Protein AF-A0A0N7J104-F1 (afdb_monomer)

Nearest PDB structures (foldseek):
  7zbn-assembly1_B  TM=9.802E-01  e=2.230E-34  Homo sapiens
  7q0s-assembly1_B  TM=9.876E-01  e=2.920E-33  Homo sapiens
  8cvz-assembly1_B  TM=9.890E-01  e=2.515E-32  Homo sapi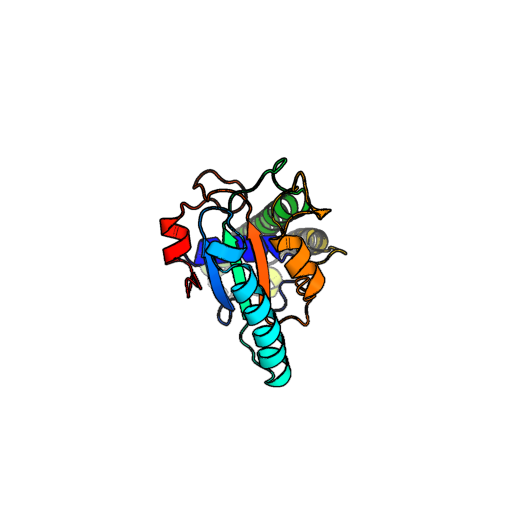ens
  8cvz-assembly1_A  TM=9.882E-01  e=3.822E-32  Homo sapiens
  8cvy-assembly1_B  TM=9.861E-01  e=5.810E-32  Homo sapiens

Foldseek 3Di:
DQVLVVLLVQLLCQLQPLADSVLEAEEEEADEPDCPVQCVLVVLVVLLVVQVVCLVVVPSHAYEYEYHYAAAFDFFDPSSLLSSVLSVLLVVLVVVLVVQLVVQCVVCVVVVHDDDPVVSGDPVSVVSNVVSSVSSDDDAARQLEGTHHPPQVPRPNNVSCVVSVQGNDSSGSYHHYYYNHAADLPDSSRNDHPVVVVVNGDYYDGPD

Secondary structure (DSSP, 8-state):
-HHHHHHHHHHHTTT---S-GGGEEEEEEESSS-TTTTTHHHHHHHHHHHHHHHHHTT---EEEEEEE----EEEE-HHHHHHHHHHHHHHHHHHHHHHHHHHHHHHHHHTTPPP-HHHHS-HHHHHHHHHHHHTT--SSPPPSBSEEETTTTT-HHHHHHHHHT----TT-SEEEEEE-S--BTT-SSSB--HHHHHHH-SEE----

Sequence (208 aa):
SKARIQEFVRGHFYGHLDFNLDKTLFLFIAGRYEFSNKGADIFLEALARLNYLLRVNHSEVTIIAFFIMPARTNNFNVETLKGQAVRKQLWDTAHTVKEHFGKKLYESLLVGQLPDVSKMLDKEDFTMMKRAIFATQRQCLPPICSHNMLEDSSDPILNCIRRIGLFNSAQDRVKVIFHPEFLSSTSPLLPMDYEEFVRGCHLGVFPS

Mean predicted aligned error: 3.55 Å

pLDDT: mean 95.95, std 3.0, range [84.81, 98.88]

Radius of gyration: 20.27 Å; Cα contacts (8 Å, |Δi|>4): 312; chains: 1; bounding box: 46×32×60 Å

Structure (mmCIF, N/CA/C/O backbone):
data_AF-A0A0N7J104-F1
#
_entry.id   AF-A0A0N7J104-F1
#
loop_
_atom_site.group_PDB
_atom_site.id
_atom_site.type_symbol
_atom_site.label_atom_id
_atom_site.label_alt_id
_atom_site.label_comp_id
_atom_site.label_asym_id
_atom_site.label_entity_id
_atom_site.label_seq_id
_atom_site.pdbx_PDB_ins_code
_atom_site.Cartn_x
_atom_site.Cartn_y
_atom_site.Cartn_z
_atom_site.occupancy
_atom_site.B_iso_or_equiv
_atom_site.auth_seq_id
_atom_site.auth_comp_id
_atom_site.auth_asym_id
_atom_site.auth_atom_id
_atom_site.pdbx_PDB_model_num
ATOM 1 N N . SER A 1 1 ? 7.589 -8.719 11.121 1.00 88.25 1 SER A N 1
ATOM 2 C CA . SER A 1 1 ? 7.805 -8.093 9.800 1.00 88.25 1 SER A CA 1
ATOM 3 C C . SER A 1 1 ? 6.536 -7.875 8.978 1.00 88.25 1 SER A C 1
ATOM 5 O O . SER A 1 1 ? 6.166 -6.721 8.806 1.00 88.25 1 SER A O 1
ATOM 7 N N . LYS A 1 2 ? 5.818 -8.919 8.521 1.00 95.69 2 LYS A N 1
ATOM 8 C CA . LYS A 1 2 ? 4.626 -8.783 7.642 1.00 95.69 2 LYS A CA 1
ATOM 9 C C . LYS A 1 2 ? 3.536 -7.839 8.179 1.00 95.69 2 LYS A C 1
ATOM 11 O O . LYS A 1 2 ? 3.024 -7.016 7.428 1.00 95.69 2 LYS A O 1
ATOM 16 N N . ALA A 1 3 ? 3.235 -7.897 9.479 1.00 96.44 3 ALA A N 1
ATOM 17 C CA . ALA A 1 3 ? 2.236 -7.023 10.106 1.00 96.44 3 ALA A CA 1
ATOM 18 C C . ALA A 1 3 ? 2.564 -5.522 9.967 1.00 96.44 3 ALA A C 1
ATOM 20 O O . ALA A 1 3 ? 1.664 -4.719 9.757 1.00 96.44 3 ALA A O 1
ATOM 21 N N . ARG A 1 4 ? 3.850 -5.137 10.008 1.00 95.94 4 ARG A N 1
ATOM 22 C CA . ARG A 1 4 ? 4.275 -3.734 9.838 1.00 95.94 4 ARG A CA 1
ATOM 23 C C . ARG A 1 4 ? 4.011 -3.236 8.415 1.00 95.94 4 ARG A C 1
ATOM 25 O O . ARG A 1 4 ? 3.525 -2.126 8.239 1.00 95.94 4 ARG A O 1
ATOM 32 N N . ILE A 1 5 ? 4.264 -4.085 7.414 1.00 98.00 5 ILE A N 1
ATOM 33 C CA . ILE A 1 5 ? 3.929 -3.799 6.010 1.00 98.00 5 ILE A CA 1
ATOM 34 C C . ILE A 1 5 ? 2.410 -3.679 5.852 1.00 98.00 5 ILE A C 1
ATOM 36 O O . ILE A 1 5 ? 1.934 -2.752 5.206 1.00 98.00 5 ILE A O 1
ATOM 40 N N . GLN A 1 6 ? 1.636 -4.570 6.481 1.00 97.69 6 GLN A N 1
ATOM 41 C CA . GLN A 1 6 ? 0.174 -4.488 6.461 1.00 97.69 6 GLN A CA 1
ATOM 42 C C . GLN A 1 6 ? -0.344 -3.183 7.084 1.00 97.69 6 GLN A C 1
ATOM 44 O O . GLN A 1 6 ? -1.253 -2.582 6.520 1.00 97.69 6 GLN A O 1
ATOM 49 N N . GLU A 1 7 ? 0.242 -2.700 8.184 1.00 96.38 7 GLU A N 1
ATOM 50 C CA . GLU A 1 7 ? -0.116 -1.394 8.759 1.00 96.38 7 GLU A CA 1
ATOM 51 C C . GLU A 1 7 ? 0.176 -0.235 7.806 1.00 96.38 7 GLU A C 1
ATOM 53 O O . GLU A 1 7 ? -0.688 0.622 7.603 1.00 96.38 7 GLU A O 1
ATOM 58 N N . PHE A 1 8 ? 1.344 -0.242 7.159 1.00 97.50 8 PHE A N 1
ATOM 59 C CA . PHE A 1 8 ? 1.653 0.738 6.121 1.00 97.50 8 PHE A CA 1
ATOM 60 C C . PHE A 1 8 ? 0.622 0.691 4.987 1.00 97.50 8 PHE A C 1
ATOM 62 O O . PHE A 1 8 ? 0.090 1.733 4.612 1.00 97.50 8 PHE A O 1
ATOM 69 N N . VAL A 1 9 ? 0.280 -0.502 4.488 1.00 98.19 9 VAL A N 1
ATOM 70 C CA . VAL A 1 9 ? -0.715 -0.694 3.420 1.00 98.19 9 VAL A CA 1
ATOM 71 C C . VAL A 1 9 ? -2.095 -0.187 3.842 1.00 98.19 9 VAL A C 1
ATOM 73 O O . VAL A 1 9 ? -2.739 0.501 3.054 1.00 98.19 9 VAL A O 1
ATOM 76 N N . ARG A 1 10 ? -2.541 -0.444 5.080 1.00 97.25 10 ARG A N 1
ATOM 77 C CA . ARG A 1 10 ? -3.806 0.105 5.608 1.00 97.25 10 ARG A CA 1
ATOM 78 C C . ARG A 1 10 ? -3.825 1.632 5.545 1.00 97.25 10 ARG A C 1
ATOM 80 O O . ARG A 1 10 ? -4.830 2.207 5.140 1.00 97.25 10 ARG A O 1
ATOM 87 N N . GLY A 1 11 ? -2.718 2.279 5.914 1.00 96.62 11 GLY A N 1
ATOM 88 C CA . GLY A 1 11 ? -2.578 3.731 5.810 1.00 96.62 11 GLY A CA 1
ATOM 89 C C . GLY A 1 11 ? -2.470 4.230 4.371 1.00 96.62 11 GLY A C 1
ATOM 90 O O . GLY A 1 11 ? -3.085 5.231 4.035 1.00 96.62 11 GLY A O 1
ATOM 91 N N . HIS A 1 12 ? -1.753 3.529 3.492 1.00 97.62 12 HIS A N 1
ATOM 92 C CA . HIS A 1 12 ? -1.559 3.929 2.091 1.00 97.62 12 HIS A CA 1
ATOM 93 C C . HIS A 1 12 ? -2.852 3.833 1.268 1.00 97.62 12 HIS A C 1
ATOM 95 O O . HIS A 1 12 ? -3.153 4.706 0.451 1.00 97.62 12 HIS A O 1
ATOM 101 N N . PHE A 1 13 ? -3.649 2.795 1.535 1.00 97.19 13 PHE A N 1
ATOM 102 C CA . PHE A 1 13 ? -4.935 2.512 0.892 1.00 97.19 13 PHE A CA 1
ATOM 103 C C . PHE A 1 13 ? -6.134 2.944 1.748 1.00 97.19 13 PHE A C 1
ATOM 105 O O . PHE A 1 13 ? -7.233 2.423 1.564 1.00 97.19 13 PHE A O 1
ATOM 112 N N . TYR A 1 14 ? -5.967 3.892 2.679 1.00 94.81 14 TYR A N 1
ATOM 113 C CA . TYR A 1 14 ? -7.096 4.431 3.447 1.00 94.81 14 TYR A CA 1
ATOM 114 C C . TYR A 1 14 ? -8.220 4.884 2.498 1.00 94.81 14 TYR A C 1
ATOM 116 O O . TYR A 1 14 ? -7.938 5.447 1.443 1.00 94.81 14 TYR A O 1
ATOM 124 N N . GLY A 1 15 ? -9.479 4.576 2.818 1.00 93.62 15 GLY A N 1
ATOM 125 C CA . GLY A 1 15 ? -10.629 4.850 1.941 1.00 93.62 15 GLY A CA 1
ATOM 126 C C . GLY A 1 15 ? -10.761 3.947 0.698 1.00 93.62 15 GLY A C 1
ATOM 127 O O . GLY A 1 15 ? -11.812 3.955 0.068 1.00 93.62 15 GLY A O 1
ATOM 128 N N . HIS A 1 16 ? -9.748 3.135 0.371 1.00 95.25 16 HIS A N 1
ATOM 129 C CA . HIS A 1 16 ? -9.720 2.201 -0.769 1.00 95.25 16 HIS A CA 1
ATOM 130 C C . HIS A 1 16 ? -9.239 0.793 -0.377 1.00 95.25 16 HIS A C 1
ATOM 132 O O . HIS A 1 16 ? -8.733 0.050 -1.216 1.00 95.25 16 HIS A O 1
ATOM 138 N N . LEU A 1 17 ? -9.348 0.416 0.899 1.00 92.75 17 LEU A N 1
ATOM 139 C CA . LEU A 1 17 ? -8.983 -0.922 1.364 1.00 92.75 17 LEU A CA 1
ATOM 140 C C . LEU A 1 17 ? -10.135 -1.902 1.085 1.00 92.75 17 LEU A C 1
ATOM 142 O O . LEU A 1 17 ? -10.795 -2.387 1.999 1.00 92.75 17 LEU A O 1
ATOM 146 N N . ASP A 1 18 ? -10.390 -2.154 -0.197 1.00 93.19 18 ASP A N 1
ATOM 147 C CA . ASP A 1 18 ? -11.460 -3.010 -0.725 1.00 93.19 18 ASP A CA 1
ATOM 148 C C . ASP A 1 18 ? -11.014 -4.464 -0.974 1.00 93.19 18 ASP A C 1
ATOM 150 O O . ASP A 1 18 ? -11.685 -5.238 -1.657 1.00 93.19 18 ASP A O 1
ATOM 154 N N . PHE A 1 19 ? -9.878 -4.860 -0.394 1.00 96.62 19 PHE A N 1
ATOM 155 C CA . PHE A 1 19 ? -9.287 -6.187 -0.535 1.00 96.62 19 PHE A CA 1
ATOM 156 C C . PHE A 1 19 ? -8.853 -6.784 0.807 1.00 96.62 19 PHE A C 1
ATOM 158 O O . PHE A 1 19 ? -8.535 -6.081 1.765 1.00 96.62 19 PHE A O 1
ATOM 165 N N . ASN A 1 20 ? -8.802 -8.118 0.863 1.00 96.56 20 ASN A N 1
ATOM 166 C CA . ASN A 1 20 ? -8.406 -8.853 2.060 1.00 96.56 20 ASN A CA 1
ATOM 167 C C . ASN A 1 20 ? -6.872 -8.977 2.163 1.00 96.56 20 ASN A C 1
ATOM 169 O O . ASN A 1 20 ? -6.229 -9.600 1.314 1.00 96.56 20 ASN A O 1
ATOM 173 N N . LEU A 1 21 ? -6.290 -8.441 3.242 1.00 97.12 21 LEU A N 1
ATOM 174 C CA . LEU A 1 21 ? -4.849 -8.495 3.517 1.00 97.12 21 LEU A CA 1
ATOM 175 C C . LEU A 1 21 ? -4.310 -9.905 3.807 1.00 97.12 21 LEU A C 1
ATOM 177 O O . LEU A 1 21 ? -3.108 -10.127 3.647 1.00 97.12 21 LEU A O 1
ATOM 181 N N . ASP A 1 22 ? -5.166 -10.859 4.175 1.00 96.88 22 ASP A N 1
ATOM 182 C CA . ASP A 1 22 ? -4.786 -12.269 4.342 1.00 96.88 22 ASP A CA 1
ATOM 183 C C . ASP A 1 22 ? -4.616 -12.971 2.991 1.00 96.88 22 ASP A C 1
ATOM 185 O O . ASP A 1 22 ? -3.764 -13.845 2.845 1.00 96.88 22 ASP A O 1
ATOM 189 N N . LYS A 1 23 ? -5.368 -12.526 1.975 1.00 97.69 23 LYS A N 1
ATOM 190 C CA . LYS A 1 23 ? -5.248 -12.959 0.571 1.00 97.69 23 LYS A CA 1
ATOM 191 C C . LYS A 1 23 ? -4.366 -12.017 -0.255 1.00 97.69 23 LYS A C 1
ATOM 193 O O . LYS A 1 23 ? -4.429 -12.019 -1.483 1.00 97.69 23 LYS A O 1
ATOM 198 N N . THR A 1 24 ? -3.558 -11.191 0.411 1.00 98.62 24 THR A N 1
ATOM 199 C CA . THR A 1 24 ? -2.653 -10.250 -0.250 1.00 98.62 24 THR A CA 1
ATOM 200 C C . THR A 1 24 ? -1.215 -10.750 -0.209 1.00 98.62 24 THR A C 1
ATOM 202 O O . THR A 1 24 ? -0.675 -11.055 0.857 1.00 98.62 24 THR A O 1
ATOM 205 N N . LEU A 1 25 ? -0.580 -10.786 -1.379 1.00 98.75 25 LEU A N 1
ATOM 206 C CA . LEU A 1 25 ? 0.834 -11.095 -1.544 1.00 98.75 25 LEU A CA 1
ATOM 207 C C . LEU A 1 25 ? 1.638 -9.811 -1.747 1.00 98.75 25 LEU A C 1
ATOM 209 O O . LEU A 1 25 ? 1.237 -8.900 -2.467 1.00 98.75 25 LEU A O 1
ATOM 213 N N . PHE A 1 26 ? 2.802 -9.771 -1.112 1.00 98.81 26 PHE A N 1
ATOM 214 C CA . PHE A 1 26 ? 3.748 -8.661 -1.173 1.00 98.81 26 PHE A CA 1
ATOM 215 C C . PHE A 1 26 ? 4.927 -9.090 -2.025 1.00 98.81 26 PHE A C 1
ATOM 217 O O . PHE A 1 26 ? 5.696 -9.968 -1.620 1.00 98.81 26 PHE A O 1
ATOM 224 N N . LEU A 1 27 ? 5.026 -8.490 -3.203 1.00 98.81 27 LEU A N 1
ATOM 225 C CA . LEU A 1 27 ? 6.164 -8.638 -4.091 1.00 98.81 27 LEU A CA 1
ATOM 226 C C . LEU A 1 27 ? 7.043 -7.403 -3.958 1.00 98.81 27 LEU A C 1
ATOM 228 O O . LEU A 1 27 ? 6.539 -6.309 -3.706 1.00 98.81 27 LEU A O 1
ATOM 232 N N . PHE A 1 28 ? 8.343 -7.554 -4.161 1.00 98.81 28 PHE A N 1
ATOM 233 C CA . PHE A 1 28 ? 9.222 -6.397 -4.203 1.00 98.81 28 PHE A CA 1
ATOM 234 C C . PHE A 1 28 ? 10.368 -6.571 -5.189 1.00 98.81 28 PHE A C 1
ATOM 236 O O . PHE A 1 28 ? 10.855 -7.678 -5.414 1.00 98.81 28 PHE A O 1
ATOM 243 N N . ILE A 1 29 ? 10.818 -5.441 -5.718 1.00 98.69 29 ILE A N 1
ATOM 244 C CA . ILE A 1 29 ? 12.114 -5.274 -6.360 1.00 98.69 29 ILE A CA 1
ATOM 245 C C . ILE A 1 29 ? 12.860 -4.171 -5.612 1.00 98.69 29 ILE A C 1
ATOM 247 O O . ILE A 1 29 ? 12.266 -3.170 -5.202 1.00 98.69 29 ILE A O 1
ATOM 251 N N . ALA A 1 30 ? 14.158 -4.357 -5.402 1.00 98.19 30 ALA A N 1
ATOM 252 C CA . ALA A 1 30 ? 14.983 -3.400 -4.680 1.00 98.19 30 ALA A CA 1
ATOM 253 C C . ALA A 1 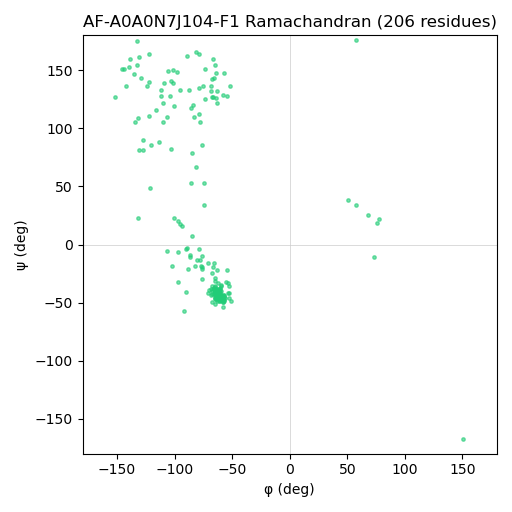30 ? 16.391 -3.302 -5.268 1.00 98.19 30 ALA A C 1
ATOM 255 O O . ALA A 1 30 ? 16.923 -4.273 -5.807 1.00 98.19 30 ALA A O 1
ATOM 256 N N . GLY A 1 31 ? 17.021 -2.138 -5.137 1.00 96.44 31 GLY A N 1
ATOM 257 C CA . GLY A 1 31 ? 18.415 -1.946 -5.527 1.00 96.44 31 GLY A CA 1
ATOM 258 C C . GLY A 1 31 ? 18.717 -0.523 -5.974 1.00 96.44 31 GLY A C 1
ATOM 259 O O . GLY A 1 31 ? 17.916 0.388 -5.782 1.00 96.44 31 GLY A O 1
ATOM 260 N N . ARG A 1 32 ? 19.892 -0.338 -6.589 1.00 97.25 32 ARG A N 1
ATOM 261 C CA . ARG A 1 32 ? 20.221 0.918 -7.278 1.00 97.25 32 ARG A CA 1
ATOM 262 C C . ARG A 1 32 ? 19.177 1.208 -8.350 1.00 97.25 32 ARG A C 1
ATOM 264 O O . ARG A 1 32 ? 18.657 0.280 -8.972 1.00 97.25 32 ARG A O 1
ATOM 271 N N . TYR A 1 33 ? 18.918 2.489 -8.585 1.00 97.81 33 TYR A N 1
ATOM 272 C CA . TYR A 1 33 ? 17.973 2.899 -9.609 1.00 97.81 33 TYR A CA 1
ATOM 273 C C . TYR A 1 33 ? 18.597 2.763 -11.005 1.00 97.81 33 TYR A C 1
ATOM 275 O O . TYR A 1 33 ? 19.137 3.705 -11.574 1.00 97.81 33 TYR A O 1
ATOM 283 N N . GLU A 1 34 ? 18.491 1.558 -11.560 1.00 97.00 34 GLU A N 1
ATOM 284 C CA . GLU A 1 34 ? 18.880 1.225 -12.928 1.00 97.00 34 GLU A CA 1
ATOM 285 C C . GLU A 1 34 ? 17.697 0.535 -13.622 1.00 97.00 34 GLU A C 1
ATOM 287 O O . GLU A 1 34 ? 17.550 -0.682 -13.545 1.00 97.00 34 GLU A O 1
ATOM 292 N N . PHE A 1 35 ? 16.826 1.319 -14.266 1.00 97.12 35 PHE A N 1
ATOM 293 C CA . PHE A 1 35 ? 15.515 0.865 -14.754 1.00 97.12 35 PHE A CA 1
ATOM 294 C C . PHE A 1 35 ? 15.569 -0.425 -15.593 1.00 97.12 35 PHE A C 1
ATOM 296 O O . PHE A 1 35 ? 14.842 -1.368 -15.289 1.00 97.12 35 PHE A O 1
ATOM 303 N N . SER A 1 36 ? 16.471 -0.499 -16.577 1.00 96.94 36 SER A N 1
ATOM 304 C CA . SER A 1 36 ? 16.612 -1.685 -17.436 1.00 96.94 36 SER A CA 1
ATOM 305 C C . SER A 1 36 ? 17.602 -2.719 -16.901 1.00 96.94 36 SER A C 1
ATOM 307 O O . SER A 1 36 ? 17.298 -3.904 -16.917 1.00 96.94 36 SER A O 1
ATOM 309 N N . ASN A 1 37 ? 18.752 -2.317 -16.345 1.00 97.19 37 ASN A N 1
ATOM 310 C CA . ASN A 1 37 ? 19.731 -3.293 -15.833 1.00 97.19 37 ASN A CA 1
ATOM 311 C C . ASN A 1 37 ? 19.202 -4.094 -14.637 1.00 97.19 37 ASN A C 1
ATOM 313 O O . ASN A 1 37 ? 19.643 -5.214 -14.401 1.00 97.19 37 ASN A O 1
ATOM 317 N N . LYS A 1 38 ? 18.295 -3.513 -13.842 1.00 97.06 38 LYS A N 1
ATOM 318 C CA . LYS A 1 38 ? 17.611 -4.228 -12.757 1.00 97.06 38 LYS A CA 1
ATOM 319 C C . LYS A 1 38 ? 16.317 -4.904 -13.208 1.00 97.06 38 LYS A C 1
ATOM 321 O O . LYS A 1 38 ? 15.692 -5.572 -12.392 1.00 97.06 38 LYS A O 1
ATOM 326 N N . GLY A 1 39 ? 15.918 -4.736 -14.469 1.00 97.81 39 GLY A N 1
ATOM 327 C CA . GLY A 1 39 ? 14.712 -5.330 -15.038 1.00 97.81 39 GLY A CA 1
ATOM 328 C C . GLY A 1 39 ? 13.404 -4.760 -14.472 1.00 97.81 39 GLY A C 1
ATOM 329 O O . GLY A 1 39 ? 12.380 -5.446 -14.445 1.00 97.81 39 GLY A O 1
ATOM 330 N N . ALA A 1 40 ? 13.406 -3.518 -13.973 1.00 98.25 40 ALA A N 1
ATOM 331 C CA . ALA A 1 40 ? 12.187 -2.880 -13.470 1.00 98.25 40 ALA A CA 1
ATOM 332 C C . ALA A 1 40 ? 11.153 -2.664 -14.591 1.00 98.25 40 ALA A C 1
ATOM 334 O O . ALA A 1 40 ? 9.949 -2.744 -14.344 1.00 98.25 40 ALA A O 1
ATOM 335 N N . ASP A 1 41 ? 11.621 -2.447 -15.821 1.00 98.00 41 ASP A N 1
ATOM 336 C CA . ASP A 1 41 ? 10.820 -2.433 -17.046 1.00 98.00 41 ASP A CA 1
ATOM 337 C C . ASP A 1 41 ? 10.076 -3.757 -17.275 1.00 98.00 41 ASP A C 1
ATOM 339 O O . ASP A 1 41 ? 8.847 -3.762 -17.404 1.00 98.00 41 ASP A O 1
ATOM 343 N N . ILE A 1 42 ? 10.800 -4.878 -17.263 1.00 98.25 42 ILE A N 1
ATOM 344 C CA . ILE A 1 42 ? 10.245 -6.228 -17.429 1.00 98.25 42 ILE A CA 1
ATOM 345 C C . ILE A 1 42 ? 9.261 -6.534 -16.303 1.00 98.25 42 ILE A C 1
ATOM 347 O O . ILE A 1 42 ? 8.169 -7.051 -16.553 1.00 98.25 42 ILE A O 1
ATOM 351 N N . PHE A 1 43 ? 9.624 -6.201 -15.063 1.00 98.69 43 PHE A N 1
ATOM 352 C CA . PHE A 1 43 ? 8.780 -6.484 -13.912 1.00 98.69 43 PHE A CA 1
ATOM 353 C C . PHE A 1 43 ? 7.449 -5.725 -13.977 1.00 98.69 43 PHE A C 1
ATOM 355 O O . PHE A 1 43 ? 6.397 -6.331 -13.779 1.00 98.69 43 PHE A O 1
ATOM 362 N N . LEU A 1 44 ? 7.460 -4.432 -14.321 1.00 98.62 44 LEU A N 1
ATOM 363 C CA . LEU A 1 44 ? 6.234 -3.640 -14.484 1.00 98.62 44 LEU A CA 1
ATOM 364 C C . LEU A 1 44 ? 5.324 -4.189 -15.588 1.00 98.62 44 LEU A C 1
ATOM 366 O O . LEU A 1 44 ? 4.117 -4.329 -15.382 1.00 98.62 44 LEU A O 1
ATOM 370 N N . GLU A 1 45 ? 5.886 -4.545 -16.741 1.00 98.38 45 GLU A N 1
ATOM 371 C CA . GLU A 1 45 ? 5.117 -5.121 -17.847 1.00 98.38 45 GLU A CA 1
ATOM 372 C C . GLU A 1 45 ? 4.511 -6.486 -17.463 1.00 98.38 45 GLU A C 1
ATOM 374 O O . GLU A 1 45 ? 3.342 -6.765 -17.750 1.00 98.38 45 GLU A O 1
ATOM 379 N N . ALA A 1 46 ? 5.264 -7.322 -16.741 1.00 98.62 46 ALA A N 1
ATOM 380 C CA . ALA A 1 46 ? 4.765 -8.588 -16.211 1.00 98.62 46 ALA A CA 1
ATOM 381 C C . ALA A 1 46 ? 3.627 -8.381 -15.196 1.00 98.62 46 ALA A C 1
ATOM 383 O O . ALA A 1 46 ? 2.626 -9.098 -15.247 1.00 98.62 46 ALA A O 1
ATOM 384 N N . LEU A 1 47 ? 3.734 -7.377 -14.318 1.00 98.75 47 LEU A N 1
ATOM 385 C CA . LEU A 1 47 ? 2.687 -7.013 -13.358 1.00 98.75 47 LEU A CA 1
ATOM 386 C C . LEU A 1 47 ? 1.398 -6.554 -14.052 1.00 98.75 47 LEU A C 1
ATOM 388 O O . LEU A 1 47 ? 0.312 -6.931 -13.612 1.00 98.75 47 LEU A O 1
ATOM 392 N N . ALA A 1 48 ? 1.486 -5.802 -15.153 1.00 98.56 48 ALA A N 1
ATOM 393 C CA . ALA A 1 48 ? 0.311 -5.400 -15.930 1.00 98.56 48 ALA A CA 1
ATOM 394 C C . ALA A 1 48 ? -0.415 -6.608 -16.544 1.00 98.56 48 ALA A C 1
ATOM 396 O O . ALA A 1 48 ? -1.639 -6.730 -16.438 1.00 98.56 48 ALA A O 1
ATOM 397 N N . ARG A 1 49 ? 0.334 -7.554 -17.122 1.00 98.62 49 ARG A N 1
ATOM 398 C CA . ARG A 1 49 ? -0.233 -8.806 -17.656 1.00 98.62 49 ARG A CA 1
ATOM 399 C C . ARG A 1 49 ? -0.825 -9.673 -16.551 1.00 98.62 49 ARG A C 1
ATOM 401 O O . ARG A 1 49 ? -1.910 -10.224 -16.715 1.00 98.62 49 ARG A O 1
ATOM 408 N N . LEU A 1 50 ? -0.155 -9.748 -15.404 1.00 98.69 50 LEU A N 1
ATOM 409 C CA . LEU A 1 50 ? -0.658 -10.454 -14.231 1.00 98.69 50 LEU A CA 1
ATOM 410 C C . LEU A 1 50 ? -1.957 -9.829 -13.710 1.00 98.69 50 LEU A C 1
ATOM 412 O O . LEU A 1 50 ? -2.885 -10.562 -13.381 1.00 98.69 50 LEU A O 1
ATOM 416 N N . ASN A 1 51 ? -2.068 -8.498 -13.704 1.00 98.62 51 ASN A N 1
ATOM 417 C CA . ASN A 1 51 ? -3.305 -7.799 -13.356 1.00 98.62 51 ASN A CA 1
ATOM 418 C C . ASN A 1 51 ? -4.463 -8.237 -14.257 1.00 98.62 51 ASN A C 1
ATOM 420 O O . ASN A 1 51 ? -5.525 -8.605 -13.757 1.00 98.62 51 ASN A O 1
ATOM 424 N N . TYR A 1 52 ? -4.244 -8.262 -15.575 1.00 98.44 52 TYR A N 1
ATOM 425 C CA . TYR A 1 52 ? -5.236 -8.745 -16.535 1.00 98.44 52 TYR A CA 1
ATOM 426 C C . TYR A 1 52 ? -5.645 -10.198 -16.252 1.00 98.44 52 TYR A C 1
ATOM 428 O O . TYR A 1 52 ? -6.834 -10.488 -16.120 1.00 98.44 52 TYR A O 1
ATOM 436 N N . LEU A 1 53 ? -4.674 -11.100 -16.081 1.00 98.56 53 LEU A N 1
ATOM 437 C CA . LEU A 1 53 ? -4.938 -12.515 -15.811 1.00 98.56 53 LEU A CA 1
ATOM 438 C C . LEU A 1 53 ? -5.718 -12.721 -14.508 1.00 98.56 53 LEU A C 1
ATOM 440 O O . LEU A 1 53 ? -6.666 -13.503 -14.484 1.00 98.56 53 LEU A O 1
ATOM 444 N N . LEU A 1 54 ? -5.366 -12.017 -13.431 1.00 98.31 54 LEU A N 1
ATOM 445 C CA . LEU A 1 54 ? -6.079 -12.121 -12.155 1.00 98.31 54 LEU A CA 1
ATOM 446 C C . LEU A 1 54 ? -7.518 -11.608 -12.261 1.00 98.31 54 LEU A C 1
ATOM 448 O O . LEU A 1 54 ? -8.412 -12.197 -11.657 1.00 98.31 54 LEU A O 1
ATOM 452 N N . ARG A 1 55 ? -7.754 -10.546 -13.041 1.00 97.50 55 ARG A N 1
ATOM 453 C CA . ARG A 1 55 ? -9.098 -10.003 -13.278 1.00 97.50 55 ARG A CA 1
ATOM 454 C C . ARG A 1 55 ? -9.970 -10.964 -14.082 1.00 97.50 55 ARG A C 1
ATOM 456 O O . ARG A 1 55 ? -11.090 -11.236 -13.664 1.00 97.50 55 ARG A O 1
ATOM 463 N N . VAL A 1 56 ? -9.460 -11.487 -15.199 1.00 97.88 56 VAL A N 1
ATOM 464 C CA . VAL A 1 56 ? -10.206 -12.406 -16.081 1.00 97.88 56 VAL A CA 1
ATOM 465 C C . VAL A 1 56 ? -10.519 -13.727 -15.382 1.00 97.88 56 VAL A C 1
ATOM 467 O O . VAL A 1 56 ? -11.598 -14.275 -15.565 1.00 97.88 56 VAL A O 1
ATOM 470 N N . ASN A 1 57 ? -9.611 -14.213 -14.536 1.00 98.00 57 ASN A N 1
ATOM 471 C CA . ASN A 1 57 ? -9.830 -15.434 -13.759 1.00 98.00 57 ASN A CA 1
ATOM 472 C C . ASN A 1 57 ? -10.591 -15.198 -12.442 1.00 98.00 57 ASN A C 1
ATOM 474 O O . ASN A 1 57 ? -10.670 -16.113 -11.628 1.00 98.00 57 ASN A O 1
ATOM 478 N N . HIS A 1 58 ? -11.110 -13.987 -12.198 1.00 96.31 58 HIS A N 1
ATOM 479 C CA . HIS A 1 58 ? -11.833 -13.627 -10.972 1.00 96.31 58 HIS A CA 1
ATOM 480 C C . HIS A 1 58 ? -11.088 -14.005 -9.680 1.00 96.31 58 HIS A C 1
ATOM 482 O O . HIS A 1 58 ? -11.684 -14.444 -8.698 1.00 96.31 58 HIS A O 1
ATOM 488 N N . SER A 1 59 ? -9.763 -13.842 -9.678 1.00 97.12 59 SER A N 1
ATOM 489 C CA . SER A 1 59 ? -8.936 -14.218 -8.537 1.00 97.12 59 SER A CA 1
ATOM 490 C C . SER A 1 59 ? -9.202 -13.314 -7.338 1.00 97.12 59 SER A C 1
ATOM 492 O O . SER A 1 59 ? -9.156 -12.086 -7.429 1.00 97.12 59 SER A O 1
ATOM 494 N N . GLU A 1 60 ? -9.395 -13.934 -6.178 1.00 96.12 60 GLU A N 1
ATOM 495 C CA . GLU A 1 60 ? -9.530 -13.241 -4.896 1.00 96.12 60 GLU A CA 1
ATOM 496 C C . GLU A 1 60 ? -8.183 -12.799 -4.305 1.00 96.12 60 GLU A C 1
ATOM 498 O O . GLU A 1 60 ? -8.155 -12.102 -3.286 1.00 96.12 60 GLU A O 1
ATOM 503 N N . VAL A 1 61 ? -7.064 -13.154 -4.947 1.00 98.12 61 VAL A N 1
ATOM 504 C CA . VAL A 1 61 ? -5.716 -12.744 -4.536 1.00 98.12 61 VAL A CA 1
ATOM 505 C C . VAL A 1 61 ? -5.446 -11.311 -4.977 1.00 98.12 61 VAL A C 1
ATOM 507 O O . VAL A 1 61 ? -5.755 -10.932 -6.111 1.00 98.12 61 VAL A O 1
ATOM 510 N N . THR A 1 62 ? 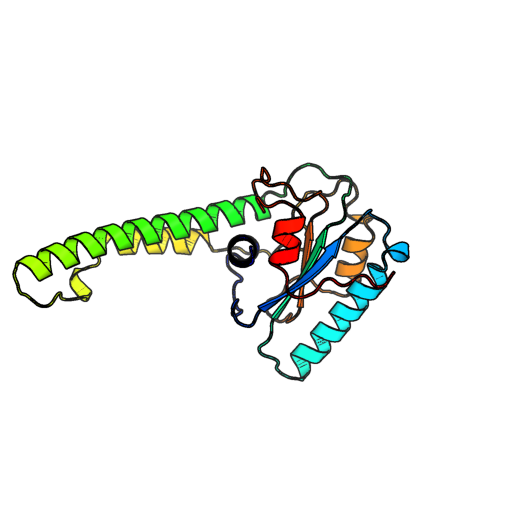-4.893 -10.505 -4.078 1.00 98.69 62 THR A N 1
ATOM 511 C CA . THR A 1 62 ? -4.380 -9.165 -4.392 1.00 98.69 62 THR A CA 1
ATOM 512 C C . THR A 1 62 ? -2.863 -9.198 -4.323 1.00 98.69 62 THR A C 1
ATOM 514 O O . THR A 1 62 ? -2.284 -9.810 -3.429 1.00 98.69 62 THR A O 1
ATOM 517 N N . ILE A 1 63 ? -2.195 -8.537 -5.254 1.00 98.75 63 ILE A N 1
ATOM 518 C CA . ILE A 1 63 ? -0.743 -8.382 -5.239 1.00 98.75 63 ILE A CA 1
ATOM 519 C C . ILE A 1 63 ? -0.435 -6.918 -4.984 1.00 98.75 63 ILE A C 1
ATOM 521 O O . ILE A 1 63 ? -1.006 -6.052 -5.635 1.00 98.75 63 ILE A O 1
ATOM 525 N N . ILE A 1 64 ? 0.478 -6.640 -4.062 1.00 98.88 64 ILE A N 1
ATOM 526 C CA . ILE A 1 64 ? 1.064 -5.312 -3.892 1.00 98.88 64 ILE A CA 1
ATOM 527 C C . ILE A 1 64 ? 2.552 -5.430 -4.195 1.00 98.88 64 ILE A C 1
ATOM 529 O O . ILE A 1 64 ? 3.277 -6.148 -3.504 1.00 98.88 64 ILE A O 1
ATOM 533 N N . ALA A 1 65 ? 2.981 -4.748 -5.252 1.00 98.88 65 ALA A N 1
ATOM 534 C CA . ALA A 1 65 ? 4.355 -4.727 -5.721 1.00 98.88 65 ALA A CA 1
ATOM 535 C C . ALA A 1 65 ? 5.060 -3.446 -5.262 1.00 98.88 65 ALA A C 1
ATOM 537 O O . ALA A 1 65 ? 4.659 -2.335 -5.618 1.00 98.88 65 ALA A O 1
ATOM 538 N N . PHE A 1 66 ? 6.122 -3.615 -4.484 1.00 98.81 66 PHE A N 1
ATOM 539 C CA . PHE A 1 66 ? 6.972 -2.534 -4.005 1.00 98.81 66 PHE A CA 1
ATOM 540 C C . PHE A 1 66 ? 8.187 -2.352 -4.915 1.00 98.81 66 PHE A C 1
ATOM 542 O O . PHE A 1 66 ? 8.887 -3.313 -5.229 1.00 98.81 66 PHE A O 1
ATOM 549 N N . PHE A 1 67 ? 8.472 -1.107 -5.278 1.00 98.75 67 PHE A N 1
ATOM 550 C CA . PHE A 1 67 ? 9.701 -0.714 -5.961 1.00 98.75 67 PHE A CA 1
ATOM 551 C C . PHE A 1 67 ? 10.538 0.108 -4.984 1.00 98.75 67 PHE A C 1
ATOM 553 O O . PHE A 1 67 ? 10.193 1.249 -4.693 1.00 98.75 67 PHE A O 1
ATOM 560 N N . ILE A 1 68 ? 11.610 -0.478 -4.448 1.00 98.50 68 ILE A N 1
ATOM 561 C CA . ILE A 1 68 ? 12.529 0.176 -3.507 1.00 98.50 68 ILE A CA 1
ATOM 562 C C . ILE A 1 68 ? 13.801 0.570 -4.270 1.00 98.50 68 ILE A C 1
ATOM 564 O O . ILE A 1 68 ? 14.788 -0.168 -4.292 1.00 98.50 68 ILE A O 1
ATOM 568 N N . MET A 1 69 ? 13.752 1.705 -4.968 1.00 98.19 69 MET A N 1
ATOM 569 C CA . MET A 1 69 ? 14.845 2.186 -5.823 1.00 98.19 69 MET A CA 1
ATOM 570 C C . MET A 1 69 ? 15.093 3.678 -5.574 1.00 98.19 69 MET A C 1
ATOM 572 O O . MET A 1 69 ? 14.283 4.490 -6.015 1.00 98.19 69 MET A O 1
ATOM 576 N N . PRO A 1 70 ? 16.178 4.055 -4.871 1.00 97.44 70 PRO A N 1
ATOM 577 C CA . PRO A 1 70 ? 16.427 5.438 -4.475 1.00 97.44 70 PRO A CA 1
ATOM 578 C C . PRO A 1 70 ? 16.489 6.399 -5.662 1.00 97.44 70 PRO A C 1
ATOM 580 O O . PRO A 1 70 ? 17.254 6.178 -6.602 1.00 97.44 70 PRO A O 1
ATOM 583 N N . ALA A 1 71 ? 15.726 7.487 -5.593 1.00 97.50 71 ALA A N 1
ATOM 584 C CA . ALA A 1 71 ? 15.658 8.516 -6.623 1.00 97.50 71 ALA A CA 1
ATOM 585 C C . ALA A 1 71 ? 15.770 9.921 -6.019 1.00 97.50 71 ALA A C 1
ATOM 587 O O . ALA A 1 71 ? 15.805 10.108 -4.806 1.00 97.50 71 ALA A O 1
ATOM 588 N N . ARG A 1 72 ? 15.813 10.940 -6.881 1.00 97.25 72 ARG A N 1
ATOM 589 C CA . ARG A 1 72 ? 15.822 12.342 -6.451 1.00 97.25 72 ARG A CA 1
ATOM 590 C C . ARG A 1 72 ? 14.410 12.794 -6.066 1.00 97.25 72 ARG A C 1
ATOM 592 O O . ARG A 1 72 ? 13.537 12.926 -6.925 1.00 97.25 72 ARG A O 1
ATOM 599 N N . THR A 1 73 ? 14.204 13.069 -4.782 1.00 96.69 73 THR A N 1
ATOM 600 C CA . THR A 1 73 ? 12.897 13.416 -4.201 1.00 96.69 73 THR A CA 1
ATOM 601 C C . THR A 1 73 ? 12.952 14.668 -3.332 1.00 96.69 73 THR A C 1
ATOM 603 O O . THR A 1 73 ? 14.010 15.047 -2.838 1.00 96.69 73 THR A O 1
ATOM 606 N N . ASN A 1 74 ? 11.789 15.266 -3.078 1.00 94.88 74 ASN A N 1
ATOM 607 C CA . ASN A 1 74 ? 11.577 16.321 -2.093 1.00 94.88 74 ASN A CA 1
ATOM 608 C C . ASN A 1 74 ? 10.540 15.875 -1.046 1.00 94.88 74 ASN A C 1
ATOM 610 O O . ASN A 1 74 ? 9.348 16.172 -1.169 1.00 94.88 74 ASN A O 1
ATOM 614 N N . ASN A 1 75 ? 11.009 15.165 -0.016 1.00 92.69 75 ASN A N 1
ATOM 615 C CA . ASN A 1 75 ? 10.204 14.617 1.082 1.00 92.69 75 ASN A CA 1
ATOM 616 C C . ASN A 1 75 ? 9.060 13.674 0.642 1.00 92.69 75 ASN A C 1
ATOM 618 O O . ASN A 1 75 ? 8.794 13.436 -0.542 1.00 92.69 75 ASN A O 1
ATOM 622 N N . PHE A 1 76 ? 8.370 13.111 1.634 1.00 96.12 76 PHE A N 1
ATOM 623 C CA . PHE A 1 76 ? 7.150 12.333 1.434 1.00 96.12 76 PHE A CA 1
ATOM 624 C C . PHE A 1 76 ? 6.027 13.206 0.870 1.00 96.12 76 PHE A C 1
ATOM 626 O O . PHE A 1 76 ? 5.915 14.392 1.196 1.00 96.12 76 PHE A O 1
ATOM 633 N N . ASN A 1 77 ? 5.151 12.618 0.056 1.00 94.31 77 ASN A N 1
ATOM 634 C CA . ASN A 1 77 ? 3.959 13.341 -0.365 1.00 94.31 77 ASN A CA 1
ATOM 635 C C . ASN A 1 77 ? 2.943 13.445 0.785 1.00 94.31 77 ASN A C 1
ATOM 637 O O . ASN A 1 77 ? 2.867 12.596 1.681 1.00 94.31 77 ASN A O 1
ATOM 641 N N . VAL A 1 78 ? 2.156 14.522 0.751 1.00 94.00 78 VAL A N 1
ATOM 642 C CA . VAL A 1 78 ? 1.191 14.847 1.811 1.00 94.00 78 VAL A CA 1
ATOM 643 C C . VAL A 1 78 ? 0.149 13.741 1.961 1.00 94.00 78 VAL A C 1
ATOM 645 O O . VAL A 1 78 ? -0.221 13.399 3.080 1.00 94.00 78 VAL A O 1
ATOM 648 N N . GLU A 1 79 ? -0.281 13.135 0.853 1.00 93.69 79 GLU A N 1
ATOM 649 C CA . GLU A 1 79 ? -1.298 12.081 0.865 1.00 93.69 79 GLU A CA 1
ATOM 650 C C . GLU A 1 79 ? -0.842 10.811 1.587 1.00 93.69 79 GLU A C 1
ATOM 652 O O . GLU A 1 79 ? -1.621 10.221 2.336 1.00 93.69 79 GLU A O 1
ATOM 657 N N . THR A 1 80 ? 0.420 10.408 1.432 1.00 94.50 80 THR A N 1
ATOM 658 C CA . THR A 1 80 ? 0.942 9.212 2.105 1.00 94.50 80 THR A CA 1
ATOM 659 C C . THR A 1 80 ? 1.100 9.461 3.606 1.00 94.50 80 THR A C 1
ATOM 661 O O . THR A 1 80 ? 0.696 8.619 4.409 1.00 94.50 80 THR A O 1
ATOM 664 N N . LEU A 1 81 ? 1.597 10.638 4.009 1.00 95.56 81 LEU A N 1
ATOM 665 C CA . LEU A 1 81 ? 1.684 11.027 5.426 1.00 95.56 81 LEU A CA 1
ATOM 666 C C . LEU A 1 81 ? 0.300 11.135 6.076 1.00 95.56 81 LEU A C 1
ATOM 668 O O . LEU A 1 81 ? 0.070 10.593 7.159 1.00 95.56 81 LEU A O 1
ATOM 672 N N . LYS A 1 82 ? -0.642 11.793 5.391 1.00 95.12 82 LYS A N 1
ATOM 673 C CA . LYS A 1 82 ? -2.035 11.915 5.826 1.00 95.12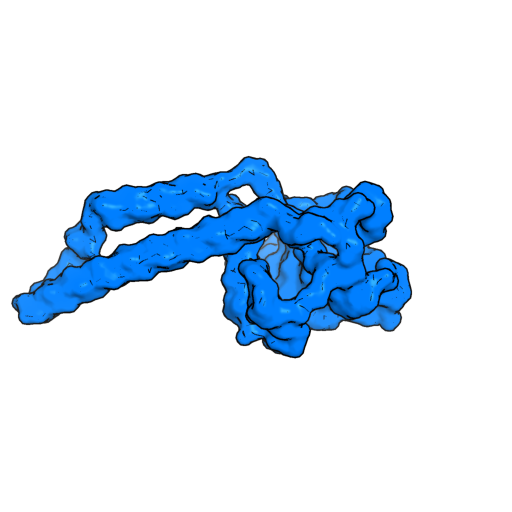 82 LYS A CA 1
ATOM 674 C C . LYS A 1 82 ? -2.672 10.541 6.014 1.00 95.12 82 LYS A C 1
ATOM 676 O O . LYS A 1 82 ? -3.311 10.317 7.038 1.00 95.12 82 LYS A O 1
ATOM 681 N N . GLY A 1 83 ? -2.454 9.609 5.086 1.00 95.38 83 GLY A N 1
ATOM 682 C CA . GLY A 1 83 ? -2.961 8.241 5.194 1.00 95.38 83 GLY A CA 1
ATOM 683 C C . GLY A 1 83 ? -2.482 7.517 6.456 1.00 95.38 83 GLY A C 1
ATOM 684 O O . GLY A 1 83 ? -3.287 6.913 7.169 1.00 95.38 83 GLY A O 1
ATOM 685 N N . GLN A 1 84 ? -1.196 7.645 6.805 1.00 96.25 84 GLN A N 1
ATOM 686 C CA . GLN A 1 84 ? -0.664 7.062 8.045 1.00 96.25 84 GLN A CA 1
ATOM 687 C C . GLN A 1 84 ? -1.239 7.722 9.306 1.00 96.25 84 GLN A C 1
ATOM 689 O O . GLN A 1 84 ? -1.538 7.026 10.282 1.00 96.25 84 GLN A O 1
ATOM 694 N N . ALA A 1 85 ? -1.445 9.043 9.283 1.00 95.56 85 ALA A N 1
ATOM 695 C CA . ALA A 1 85 ? -2.071 9.773 10.383 1.00 95.56 85 ALA A CA 1
ATOM 696 C C . ALA A 1 85 ? -3.536 9.351 10.590 1.00 95.56 85 ALA A C 1
ATOM 698 O O . ALA A 1 85 ? -3.928 9.044 11.715 1.00 95.56 85 ALA A O 1
ATOM 699 N N . VAL A 1 86 ? -4.320 9.246 9.511 1.00 95.50 86 VAL A N 1
ATOM 700 C CA . VAL A 1 86 ? -5.718 8.780 9.551 1.00 95.50 86 VAL A CA 1
ATOM 701 C C . VAL A 1 86 ? -5.799 7.347 10.074 1.00 95.50 86 VAL A C 1
ATOM 703 O O . VAL A 1 86 ? -6.596 7.066 10.968 1.00 95.50 86 VAL A O 1
ATOM 706 N N . ARG A 1 87 ? -4.934 6.443 9.593 1.00 95.19 87 ARG A N 1
ATOM 707 C CA . ARG A 1 87 ? -4.841 5.067 10.110 1.00 95.19 87 ARG A CA 1
ATOM 708 C C . ARG A 1 87 ? -4.566 5.049 11.613 1.00 95.19 87 ARG A C 1
ATOM 710 O O . ARG A 1 87 ? -5.228 4.316 12.343 1.00 95.19 87 ARG A O 1
ATOM 717 N N . LYS A 1 88 ? -3.613 5.861 12.083 1.00 95.38 88 LYS A N 1
ATOM 718 C CA . LYS A 1 88 ? -3.298 5.961 13.513 1.00 95.38 88 LYS A CA 1
ATOM 719 C C . LYS A 1 88 ? -4.499 6.465 14.315 1.00 95.38 88 LYS A C 1
ATOM 721 O O . LYS A 1 88 ? -4.853 5.849 15.308 1.00 95.38 88 LYS A O 1
ATOM 726 N N . GLN A 1 89 ? -5.170 7.512 13.845 1.00 95.56 89 GLN A N 1
ATOM 727 C CA . GLN A 1 89 ? -6.353 8.058 14.508 1.00 95.56 89 GLN A CA 1
ATOM 728 C C . GLN A 1 89 ? -7.497 7.036 14.609 1.00 95.56 89 GLN A C 1
ATOM 730 O O . GLN A 1 89 ? -8.143 6.946 15.654 1.00 95.56 89 GLN A O 1
ATOM 735 N N . LEU A 1 90 ? -7.750 6.257 13.550 1.00 95.62 90 LEU A N 1
ATOM 736 C CA . LEU A 1 90 ? -8.729 5.163 13.582 1.00 95.62 90 LEU A CA 1
ATOM 737 C C . LEU A 1 90 ? -8.371 4.125 14.648 1.00 95.62 90 LEU A C 1
ATOM 739 O O . LEU A 1 90 ? -9.235 3.716 15.421 1.00 95.62 90 LEU A O 1
ATOM 743 N N . TRP A 1 91 ? -7.101 3.716 14.687 1.00 95.56 91 TRP A N 1
ATOM 744 C CA . TRP A 1 91 ? -6.601 2.748 15.658 1.00 95.56 91 TRP A CA 1
ATOM 745 C C . TRP A 1 91 ? -6.756 3.251 17.094 1.00 95.56 91 TRP A C 1
ATOM 747 O O . TRP A 1 91 ? -7.310 2.545 17.933 1.00 95.56 91 TRP A O 1
ATOM 757 N N . ASP A 1 92 ? -6.335 4.488 17.357 1.00 96.75 92 ASP A N 1
ATOM 758 C CA . ASP A 1 92 ? -6.421 5.108 18.678 1.00 96.75 92 ASP A CA 1
ATOM 759 C C . ASP A 1 92 ? -7.890 5.229 19.124 1.00 96.75 92 ASP A C 1
ATOM 761 O O . ASP A 1 92 ? -8.226 4.867 20.250 1.00 96.75 92 ASP A O 1
ATOM 765 N N . THR A 1 93 ? -8.791 5.618 18.211 1.00 96.62 93 THR A N 1
ATOM 766 C CA . THR A 1 93 ? -10.242 5.670 18.472 1.00 96.62 93 THR A CA 1
ATOM 767 C C . THR A 1 93 ? -10.795 4.295 18.845 1.00 96.62 93 THR A C 1
ATOM 769 O O . THR A 1 93 ? -11.512 4.164 19.836 1.00 96.62 93 THR A O 1
ATOM 772 N N . ALA A 1 94 ? -10.453 3.256 18.077 1.00 96.12 94 ALA A N 1
ATOM 773 C CA . ALA A 1 94 ? -10.885 1.890 18.361 1.00 96.12 94 ALA A CA 1
ATOM 774 C C . ALA A 1 94 ? -10.357 1.402 19.718 1.00 96.12 94 ALA A C 1
ATOM 776 O O . ALA A 1 94 ? -11.082 0.739 20.459 1.00 96.12 94 ALA A O 1
ATOM 777 N N . HIS A 1 95 ? -9.123 1.767 20.072 1.00 96.94 95 HIS A N 1
ATOM 778 C CA . HIS A 1 95 ? -8.546 1.449 21.371 1.00 96.94 95 HIS A CA 1
ATOM 779 C C . HIS A 1 95 ? -9.304 2.119 22.515 1.00 96.94 95 HIS A C 1
ATOM 781 O O . HIS A 1 95 ? -9.652 1.432 23.468 1.00 96.94 95 HIS A O 1
ATOM 787 N N . THR A 1 96 ? -9.611 3.414 22.414 1.00 96.56 96 THR A N 1
ATOM 788 C CA . THR A 1 96 ? -10.392 4.127 23.436 1.00 96.56 96 THR A CA 1
ATOM 789 C C . THR A 1 96 ? -11.756 3.475 23.653 1.00 96.56 96 THR A C 1
ATOM 791 O O . THR A 1 96 ? -12.106 3.162 24.789 1.00 96.56 96 THR A O 1
ATOM 794 N N . VAL A 1 97 ? -12.486 3.179 22.571 1.00 95.94 97 VAL A N 1
ATOM 795 C CA . VAL A 1 97 ? -13.793 2.506 22.662 1.00 95.94 97 VAL A CA 1
ATOM 796 C C . VAL A 1 97 ? -13.660 1.115 23.287 1.00 95.94 97 VAL A C 1
ATOM 798 O O . VAL A 1 97 ? -14.475 0.728 24.121 1.00 95.94 97 VAL A O 1
ATOM 801 N N . LYS A 1 98 ? -12.610 0.364 22.936 1.00 95.94 98 LYS A N 1
ATOM 802 C CA . LYS A 1 98 ? -12.325 -0.950 23.526 1.00 95.94 98 LYS A CA 1
ATOM 803 C C . LYS A 1 98 ? -12.057 -0.854 25.036 1.00 95.94 98 LYS A C 1
ATOM 805 O O . LYS A 1 98 ? -12.549 -1.702 25.775 1.00 95.94 98 LYS A O 1
ATOM 810 N N . GLU A 1 99 ? -11.321 0.155 25.507 1.00 96.12 99 GLU A N 1
ATOM 811 C CA . GLU A 1 99 ? -11.083 0.361 26.946 1.00 96.12 99 GLU A CA 1
ATOM 812 C C . GLU A 1 99 ? -12.375 0.750 27.690 1.00 96.12 99 GLU A C 1
ATOM 814 O O . GLU A 1 99 ? -12.668 0.189 28.748 1.00 96.12 99 GLU A O 1
ATOM 819 N N . HIS A 1 100 ? -13.198 1.643 27.120 1.00 94.75 100 HIS A N 1
ATOM 820 C CA . HIS A 1 100 ? -14.512 1.996 27.680 1.00 94.75 100 HIS A CA 1
ATOM 821 C C . HIS A 1 100 ? -15.429 0.770 27.790 1.00 94.75 100 HIS A C 1
ATOM 823 O O . HIS A 1 100 ? -16.000 0.505 28.853 1.00 94.75 100 HIS A O 1
ATOM 829 N N . PHE A 1 101 ? -15.514 -0.012 26.711 1.00 95.00 101 PHE A N 1
ATOM 830 C CA . PHE A 1 101 ? -16.273 -1.258 26.667 1.00 95.00 101 PHE A CA 1
ATOM 831 C C . PHE A 1 101 ? -15.766 -2.256 27.714 1.00 95.00 101 PHE A C 1
ATOM 833 O O . PHE A 1 101 ? -16.556 -2.822 28.466 1.00 95.00 101 PHE A O 1
ATOM 840 N N . GLY A 1 102 ? -14.445 -2.450 27.796 1.00 94.25 102 GLY A N 1
ATOM 841 C CA . GLY A 1 102 ? -13.815 -3.378 28.735 1.00 94.25 102 GLY A CA 1
ATOM 842 C C . GLY A 1 102 ? -14.110 -3.039 30.195 1.00 94.25 102 GLY A C 1
ATOM 843 O O . GLY A 1 102 ? -14.409 -3.937 30.983 1.00 94.25 102 GLY A O 1
ATOM 844 N N . LYS A 1 103 ? -14.108 -1.748 30.549 1.00 93.94 103 LYS A N 1
ATOM 845 C CA . LYS A 1 103 ? -14.449 -1.289 31.901 1.00 93.94 103 LYS A CA 1
ATOM 846 C C . LYS A 1 103 ? -15.897 -1.622 32.274 1.00 93.94 103 LYS A C 1
ATOM 848 O O . LYS A 1 103 ? -16.132 -2.211 33.325 1.00 93.94 103 LYS A O 1
ATOM 853 N N . LYS A 1 104 ? -16.859 -1.309 31.401 1.00 92.75 104 LYS A N 1
ATOM 854 C CA . LYS A 1 104 ? -18.281 -1.617 31.640 1.00 92.75 104 LYS A CA 1
ATOM 855 C C . LYS A 1 104 ? -18.559 -3.113 31.683 1.00 92.75 104 LYS A C 1
ATOM 857 O O . LYS A 1 104 ? -19.345 -3.576 32.508 1.00 92.75 104 LYS A O 1
ATOM 862 N N . LEU A 1 105 ? -17.895 -3.868 30.809 1.00 93.94 105 LEU A N 1
ATOM 863 C CA . LEU A 1 105 ? -17.961 -5.321 30.807 1.00 93.94 105 LEU A CA 1
ATOM 864 C C . LEU A 1 105 ? -17.517 -5.875 32.165 1.00 93.94 105 LEU A C 1
ATOM 866 O O . LEU A 1 105 ? -18.231 -6.675 32.762 1.00 93.94 105 LEU A O 1
ATOM 870 N N . TYR A 1 106 ? -16.370 -5.418 32.671 1.00 93.12 106 TYR A N 1
ATOM 871 C CA . TYR A 1 106 ? -15.851 -5.826 33.973 1.00 93.12 106 TYR A CA 1
ATOM 872 C C . TYR A 1 106 ? -16.819 -5.492 35.118 1.00 93.12 106 TYR A C 1
ATOM 874 O O . TYR A 1 106 ? -17.113 -6.357 35.942 1.00 93.12 106 TYR A O 1
ATOM 882 N N . GLU A 1 107 ? -17.378 -4.280 35.135 1.00 92.31 107 GLU A N 1
ATOM 883 C CA . GLU A 1 107 ? -18.364 -3.859 36.140 1.00 92.31 107 GLU A CA 1
ATOM 884 C C . GLU A 1 107 ? -19.630 -4.734 36.114 1.00 92.31 107 GLU A C 1
ATOM 886 O O . GLU A 1 107 ? -20.085 -5.184 37.164 1.00 92.31 107 GLU A O 1
ATOM 891 N N . SER A 1 108 ? -20.164 -5.060 34.931 1.00 91.50 108 SER A N 1
ATOM 892 C CA . SER A 1 108 ? -21.329 -5.951 34.799 1.00 91.50 108 SER A CA 1
ATOM 893 C C . SER A 1 108 ? -21.045 -7.365 35.310 1.00 91.50 108 SER A C 1
ATOM 895 O O . SER A 1 108 ? -21.882 -7.962 35.992 1.00 91.50 108 SER A O 1
ATOM 897 N N . LEU A 1 109 ? -19.861 -7.902 34.998 1.00 92.56 109 LEU A N 1
ATOM 898 C CA . LEU A 1 109 ? -19.453 -9.239 35.430 1.00 92.56 109 LEU A CA 1
ATOM 899 C C . LEU A 1 109 ? -19.287 -9.320 36.953 1.00 92.56 109 LEU A C 1
ATOM 901 O O . LEU A 1 109 ? -19.686 -10.321 37.543 1.00 92.56 109 LEU A O 1
ATOM 905 N N . LEU A 1 110 ? -18.769 -8.269 37.600 1.00 93.62 110 LEU A N 1
ATOM 906 C CA . LEU A 1 110 ? -18.654 -8.204 39.063 1.00 93.62 110 LEU A CA 1
ATOM 907 C C . LEU A 1 110 ? -20.011 -8.250 39.774 1.00 93.62 110 LEU A C 1
ATOM 909 O O . LEU A 1 110 ? -20.117 -8.808 40.862 1.00 93.62 110 LEU A O 1
ATOM 913 N N . VAL A 1 111 ? -21.052 -7.690 39.155 1.00 92.31 111 VAL A N 1
ATOM 914 C CA . VAL A 1 111 ? -22.427 -7.731 39.678 1.00 92.31 111 VAL A CA 1
ATOM 915 C C . VAL A 1 111 ? -23.076 -9.111 39.457 1.00 92.31 111 VAL A C 1
ATOM 917 O O . VAL A 1 111 ? -24.139 -9.395 40.005 1.00 92.31 111 VAL A O 1
ATOM 920 N N . GLY A 1 112 ? -22.442 -9.999 38.681 1.00 90.81 112 GLY A N 1
ATOM 921 C CA . GLY A 1 112 ? -22.972 -11.323 38.348 1.00 90.81 112 GLY A CA 1
ATOM 922 C C . GLY A 1 112 ? -24.088 -11.286 37.302 1.00 90.81 112 GLY A C 1
ATOM 923 O O . GLY A 1 112 ? -24.852 -12.242 37.180 1.00 90.81 112 GLY A O 1
ATOM 924 N N . GLN A 1 113 ? -24.207 -10.187 36.553 1.00 85.00 113 GLN A N 1
ATOM 925 C CA . GLN A 1 113 ? -25.190 -10.036 35.484 1.00 85.00 113 GLN A CA 1
ATOM 926 C C . GLN A 1 113 ? -24.529 -10.202 34.120 1.00 85.00 113 GLN A C 1
ATOM 928 O O . GLN A 1 113 ? -23.429 -9.698 33.873 1.00 85.00 113 GLN A O 1
ATOM 933 N N . LEU A 1 114 ? -25.232 -10.878 33.209 1.00 87.25 114 LEU A N 1
ATOM 934 C CA . LEU A 1 114 ? -24.810 -10.925 31.817 1.00 87.25 114 LEU A CA 1
ATOM 935 C C . LEU A 1 114 ? -24.861 -9.508 31.218 1.00 87.25 114 LEU A C 1
ATOM 937 O O . LEU A 1 114 ? -25.907 -8.857 31.286 1.00 87.25 114 LEU A O 1
ATOM 941 N N . PRO A 1 115 ? -23.754 -9.031 30.629 1.00 86.81 115 PRO A N 1
ATOM 942 C CA . PRO A 1 115 ? -23.667 -7.699 30.050 1.00 86.81 115 PRO A CA 1
ATOM 943 C C . PRO A 1 115 ? -24.580 -7.579 28.827 1.00 86.81 115 PRO A C 1
ATOM 945 O O . PRO A 1 115 ? -24.485 -8.351 27.872 1.00 86.81 115 PRO A O 1
ATOM 948 N N . ASP A 1 116 ? -25.433 -6.560 28.826 1.00 88.19 116 ASP A N 1
ATOM 949 C CA . ASP A 1 116 ? -26.194 -6.166 27.642 1.00 88.19 116 ASP A CA 1
ATOM 950 C C . ASP A 1 116 ? -25.286 -5.382 26.685 1.00 88.19 116 ASP A C 1
ATOM 952 O O . ASP A 1 116 ? -24.975 -4.213 26.924 1.00 88.19 116 ASP A O 1
ATOM 956 N N . VAL A 1 117 ? -24.876 -6.028 25.587 1.00 85.75 117 VAL A N 1
ATOM 957 C CA . VAL A 1 117 ? -23.952 -5.478 24.577 1.00 85.75 117 VAL A CA 1
ATOM 958 C C . VAL A 1 117 ? -24.422 -4.122 24.040 1.00 85.75 117 VAL A C 1
ATOM 960 O O . VAL A 1 117 ? -23.593 -3.255 23.766 1.00 85.75 117 VAL A O 1
ATOM 963 N N . SER A 1 118 ? -25.737 -3.894 23.946 1.00 84.81 118 SER A N 1
ATOM 964 C CA . SER A 1 118 ? -26.292 -2.632 23.439 1.00 84.81 118 SER A CA 1
ATOM 965 C C . SER A 1 118 ? -26.021 -1.433 24.357 1.00 84.81 118 SER A C 1
ATOM 967 O O . SER A 1 118 ? -25.962 -0.301 23.882 1.00 84.81 118 SER A O 1
ATOM 969 N N . LYS A 1 119 ? -25.804 -1.680 25.655 1.00 85.94 119 LYS A N 1
ATOM 970 C CA . LYS A 1 119 ? -25.508 -0.664 26.681 1.00 85.94 119 LYS A CA 1
ATOM 971 C C . LYS A 1 119 ? -24.012 -0.509 26.959 1.00 85.94 119 LYS A C 1
ATOM 973 O O . LYS A 1 119 ? -23.607 0.386 27.702 1.00 85.94 119 LYS A O 1
ATOM 978 N N . MET A 1 120 ? -23.185 -1.372 26.371 1.00 89.81 120 MET A N 1
ATOM 979 C CA . MET A 1 120 ? -21.734 -1.322 26.548 1.00 89.81 120 MET A CA 1
ATOM 980 C C . MET A 1 120 ? -21.084 -0.195 25.734 1.00 89.81 120 MET A C 1
ATOM 982 O O . MET A 1 120 ? -19.992 0.238 26.083 1.00 89.81 120 MET A O 1
ATOM 986 N N . LEU A 1 121 ? -21.754 0.305 24.691 1.00 92.75 121 LEU A N 1
ATOM 987 C CA . LEU A 1 121 ? -21.288 1.420 23.862 1.00 92.75 121 LEU A CA 1
ATOM 988 C C . LEU A 1 121 ? -22.173 2.652 24.061 1.00 92.75 121 LEU A C 1
ATOM 990 O O . LEU A 1 121 ? -23.391 2.578 23.894 1.00 92.75 121 LEU A O 1
ATOM 994 N N . ASP A 1 122 ? -21.561 3.794 24.370 1.00 92.12 122 ASP A N 1
ATOM 995 C CA . ASP A 1 122 ? -22.277 5.054 24.564 1.00 92.12 122 ASP A CA 1
ATOM 996 C C . ASP A 1 122 ? -22.432 5.848 23.267 1.00 92.12 122 ASP A C 1
ATOM 998 O O . ASP A 1 122 ? -21.703 5.682 22.286 1.00 92.12 122 ASP A O 1
ATOM 1002 N N . LYS A 1 123 ? -23.369 6.805 23.276 1.00 93.44 123 LYS A N 1
ATOM 1003 C CA . LYS A 1 123 ? -23.545 7.766 22.172 1.00 93.44 123 LYS A CA 1
ATOM 1004 C C . LYS A 1 123 ? -22.255 8.528 21.848 1.00 93.44 123 LYS A C 1
ATOM 1006 O O . LYS A 1 123 ? -22.041 8.892 20.689 1.00 93.44 123 LYS A O 1
ATOM 1011 N N . GLU A 1 124 ? -21.418 8.777 22.852 1.00 93.94 124 GLU A N 1
ATOM 1012 C CA . GLU A 1 124 ? -20.112 9.409 22.676 1.00 93.94 124 GLU A CA 1
ATOM 1013 C C . GLU A 1 124 ? -19.166 8.522 21.856 1.00 93.94 124 GLU A C 1
ATOM 1015 O O . GLU A 1 124 ? -18.640 8.994 20.846 1.00 93.94 124 GLU A O 1
ATOM 1020 N N . ASP A 1 125 ? -19.065 7.226 22.177 1.00 94.31 125 ASP A N 1
ATOM 1021 C CA . ASP A 1 125 ? -18.260 6.257 21.419 1.00 94.31 125 ASP A CA 1
ATOM 1022 C C . ASP A 1 125 ? -18.704 6.205 19.950 1.00 94.31 125 ASP A C 1
ATOM 1024 O O . ASP A 1 125 ? -17.888 6.292 19.027 1.00 94.31 125 ASP A O 1
ATOM 1028 N N . PHE A 1 126 ? -20.019 6.153 19.704 1.00 94.50 126 PHE A N 1
ATOM 1029 C CA . PHE A 1 126 ? -20.567 6.207 18.344 1.00 94.50 126 PHE A CA 1
ATOM 1030 C C . PHE A 1 126 ? -20.204 7.502 17.615 1.00 94.50 126 PHE A C 1
ATOM 1032 O O . PHE A 1 126 ? -19.937 7.482 16.412 1.00 94.50 126 PHE A O 1
ATOM 1039 N N . THR A 1 127 ? -20.195 8.633 18.317 1.00 95.75 127 THR A N 1
ATOM 1040 C CA . THR A 1 127 ? -19.840 9.931 17.734 1.00 95.75 127 THR A CA 1
ATOM 1041 C C . THR A 1 127 ? -18.356 9.979 17.376 1.00 95.75 127 THR A C 1
ATOM 1043 O O . THR A 1 127 ? -18.013 10.408 16.272 1.00 95.75 127 THR A O 1
ATOM 1046 N N . MET A 1 128 ? -17.477 9.480 18.250 1.00 94.56 128 MET A N 1
ATOM 1047 C CA . MET A 1 128 ? -16.040 9.365 17.984 1.00 94.56 128 MET A CA 1
ATOM 1048 C C . MET A 1 128 ? -15.765 8.468 16.775 1.00 94.56 128 MET A C 1
ATOM 1050 O O . MET A 1 128 ? -15.073 8.892 15.847 1.00 94.56 128 MET A O 1
ATOM 1054 N N . MET A 1 129 ? -16.375 7.278 16.726 1.00 95.25 129 MET A N 1
ATOM 1055 C CA . MET A 1 129 ? -16.239 6.353 15.595 1.00 95.25 129 MET A CA 1
ATOM 1056 C C . MET A 1 129 ? -16.712 6.984 14.281 1.00 95.25 129 MET A C 1
ATOM 1058 O O . MET A 1 129 ? -15.999 6.923 13.282 1.00 95.25 129 MET A O 1
ATOM 1062 N N . LYS A 1 130 ? -17.872 7.656 14.269 1.00 95.94 130 LYS A N 1
ATOM 1063 C CA . LYS A 1 130 ? -18.379 8.349 13.070 1.00 95.94 130 LYS A CA 1
ATOM 1064 C C . LYS A 1 130 ? -17.428 9.444 12.583 1.00 95.94 130 LYS A C 1
ATOM 1066 O O . LYS A 1 130 ? -17.191 9.537 11.381 1.00 95.94 130 LYS A O 1
ATOM 1071 N N . ARG A 1 131 ? -16.861 10.249 13.492 1.00 95.00 131 ARG A N 1
ATOM 1072 C CA . ARG A 1 131 ? -15.865 11.281 13.140 1.00 95.00 131 ARG A CA 1
ATOM 1073 C C . ARG A 1 131 ? -14.603 10.658 12.548 1.00 95.00 131 ARG A C 1
ATOM 1075 O O . ARG A 1 131 ? -14.092 11.163 11.553 1.00 95.00 131 ARG A O 1
ATOM 1082 N N . ALA A 1 132 ? -14.135 9.554 13.126 1.00 94.06 132 ALA A N 1
ATOM 1083 C CA . ALA A 1 132 ? -12.956 8.847 12.645 1.00 94.06 132 ALA A CA 1
ATOM 1084 C C . ALA A 1 132 ? -13.194 8.230 11.252 1.00 94.06 132 ALA A C 1
ATOM 1086 O O . ALA A 1 132 ? -12.360 8.392 10.366 1.00 94.06 132 ALA A O 1
ATOM 1087 N N . ILE A 1 133 ? -14.365 7.623 11.012 1.00 93.62 133 ILE A N 1
ATOM 1088 C CA . ILE A 1 133 ? -14.775 7.117 9.688 1.00 93.62 133 ILE A CA 1
ATOM 1089 C C . ILE A 1 133 ? -14.854 8.255 8.668 1.00 93.62 133 ILE A C 1
ATOM 1091 O O . ILE A 1 133 ? -14.364 8.110 7.551 1.00 93.62 133 ILE A O 1
ATOM 1095 N N . PHE A 1 134 ? -15.425 9.403 9.033 1.00 93.62 134 PHE A N 1
ATOM 1096 C CA . PHE A 1 134 ? -15.521 10.547 8.126 1.00 93.62 134 PHE A CA 1
ATOM 1097 C C . PHE A 1 134 ? -14.140 11.039 7.656 1.00 93.62 134 PHE A C 1
ATOM 1099 O O . PHE A 1 134 ? -13.974 11.368 6.485 1.00 93.62 134 PHE A O 1
ATOM 1106 N N . ALA A 1 135 ? -13.121 10.991 8.522 1.00 91.25 135 ALA A N 1
ATOM 1107 C CA . ALA A 1 135 ? -11.742 11.341 8.165 1.00 91.25 135 ALA A CA 1
ATOM 1108 C C . ALA A 1 135 ? -11.097 10.390 7.133 1.00 91.25 135 ALA A C 1
ATOM 1110 O O . ALA A 1 135 ? -10.084 10.741 6.528 1.00 91.25 135 ALA A O 1
ATOM 1111 N N . THR A 1 136 ? -11.674 9.204 6.909 1.00 91.56 136 THR A N 1
ATOM 1112 C CA . THR A 1 136 ? -11.183 8.240 5.907 1.00 91.56 136 THR A CA 1
ATOM 1113 C C . THR A 1 136 ? -11.624 8.558 4.484 1.00 91.56 136 THR A C 1
ATOM 1115 O O . THR A 1 136 ? -11.084 7.981 3.539 1.00 91.56 136 THR A O 1
ATOM 1118 N N . GLN A 1 137 ? -12.591 9.463 4.313 1.00 89.81 137 GLN A N 1
ATOM 1119 C CA . GLN A 1 137 ? -13.095 9.819 2.995 1.00 89.81 137 GLN A CA 1
ATOM 1120 C C . GLN A 1 137 ? -12.018 10.558 2.194 1.00 89.81 137 GLN A C 1
ATOM 1122 O O . GLN A 1 137 ? -11.463 11.569 2.631 1.00 89.81 137 GLN A O 1
ATOM 1127 N N . ARG A 1 138 ? -11.745 10.060 0.989 1.00 88.81 138 ARG A N 1
ATOM 1128 C CA . ARG A 1 138 ? -10.833 10.671 0.018 1.00 88.81 138 ARG A CA 1
ATOM 1129 C C . ARG A 1 138 ? -11.409 10.554 -1.388 1.00 88.81 138 ARG A C 1
ATOM 1131 O O . ARG A 1 138 ? -12.171 9.637 -1.670 1.00 88.81 138 ARG A O 1
ATOM 1138 N N . GLN A 1 139 ? -11.037 11.495 -2.252 1.00 86.25 139 GLN A N 1
ATOM 1139 C CA . GLN A 1 139 ?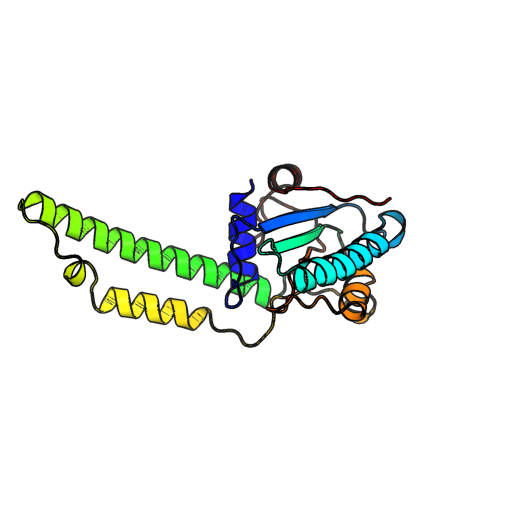 -11.509 11.561 -3.644 1.00 86.25 139 GLN A CA 1
ATOM 1140 C C . GLN A 1 139 ? -10.465 11.056 -4.652 1.00 86.25 139 GLN A C 1
ATOM 1142 O O . GLN A 1 139 ? -10.794 10.745 -5.791 1.00 86.25 139 GLN A O 1
ATOM 1147 N N . CYS A 1 140 ? -9.194 10.986 -4.252 1.00 93.19 140 CYS A N 1
ATOM 1148 C CA . CYS A 1 140 ? -8.089 10.567 -5.109 1.00 93.19 140 CYS A CA 1
ATOM 1149 C C . CYS A 1 140 ? -7.743 9.090 -4.898 1.00 93.19 140 CYS A C 1
ATOM 1151 O O . CYS A 1 140 ? -7.824 8.599 -3.775 1.00 93.19 140 CYS A O 1
ATOM 1153 N N . LEU A 1 141 ? -7.270 8.413 -5.947 1.00 96.44 141 LEU A N 1
ATOM 1154 C CA . LEU A 1 141 ? -6.773 7.036 -5.853 1.00 96.44 141 LEU A CA 1
ATOM 1155 C C . LEU A 1 141 ? -5.507 6.935 -4.979 1.00 96.44 141 LEU A C 1
ATOM 1157 O O . LEU A 1 141 ? -4.763 7.917 -4.869 1.00 96.44 141 LEU A O 1
ATOM 1161 N N . PRO A 1 142 ? -5.223 5.764 -4.372 1.00 97.44 142 PRO A N 1
ATOM 1162 C CA . PRO A 1 142 ? -3.991 5.525 -3.621 1.00 97.44 142 PRO A CA 1
ATOM 1163 C C . PRO A 1 142 ? -2.754 5.835 -4.476 1.00 97.44 142 PRO A C 1
ATOM 1165 O O . PRO A 1 142 ? -2.641 5.317 -5.591 1.00 97.44 142 PRO A O 1
ATOM 1168 N N . PRO A 1 143 ? -1.816 6.668 -3.993 1.00 97.50 143 PRO A N 1
ATOM 1169 C CA . PRO A 1 143 ? -0.731 7.152 -4.835 1.00 97.50 143 PRO A CA 1
ATOM 1170 C C . PRO A 1 143 ? 0.201 6.006 -5.250 1.00 97.50 143 PRO A C 1
ATOM 1172 O O . PRO A 1 143 ? 0.478 5.098 -4.468 1.00 97.50 143 PRO A O 1
ATOM 1175 N N . ILE A 1 144 ? 0.706 6.054 -6.483 1.00 98.25 144 ILE A N 1
ATOM 1176 C CA . ILE A 1 144 ? 1.678 5.072 -6.996 1.00 98.25 144 ILE A CA 1
ATOM 1177 C C . ILE A 1 144 ? 3.102 5.325 -6.485 1.00 98.25 144 ILE A C 1
ATOM 1179 O O . ILE A 1 144 ? 3.945 4.449 -6.605 1.00 98.25 144 ILE A O 1
ATOM 1183 N N . CYS A 1 145 ? 3.371 6.498 -5.902 1.00 98.31 145 CYS A N 1
ATOM 1184 C CA . CYS A 1 145 ? 4.653 6.879 -5.308 1.00 98.31 145 CYS A CA 1
ATOM 1185 C C . CYS A 1 145 ? 4.433 7.413 -3.891 1.00 98.31 145 CYS A C 1
ATOM 1187 O O . CYS A 1 145 ? 3.443 8.104 -3.656 1.00 98.31 145 CYS A O 1
ATOM 1189 N N . SER A 1 146 ? 5.337 7.135 -2.949 1.00 97.94 146 SER A N 1
ATOM 1190 C CA . SER A 1 146 ? 5.242 7.670 -1.579 1.00 97.94 146 SER A CA 1
ATOM 1191 C C . SER A 1 146 ? 5.884 9.054 -1.391 1.00 97.94 146 SER A C 1
ATOM 1193 O O . SER A 1 146 ? 5.688 9.683 -0.351 1.00 97.94 146 SER A O 1
ATOM 1195 N N . HIS A 1 147 ? 6.637 9.544 -2.378 1.00 98.12 147 HIS A N 1
ATOM 1196 C CA . HIS A 1 147 ? 7.411 10.789 -2.301 1.00 98.12 147 HIS A CA 1
ATOM 1197 C C . HIS A 1 147 ? 7.017 11.786 -3.387 1.00 98.12 147 HIS A C 1
ATOM 1199 O O . HIS A 1 147 ? 6.403 11.415 -4.389 1.00 98.12 147 HIS A O 1
ATOM 1205 N N . ASN A 1 148 ? 7.405 13.050 -3.206 1.00 97.75 148 ASN A N 1
ATOM 1206 C CA . ASN A 1 148 ? 7.376 14.023 -4.295 1.00 97.75 148 ASN A CA 1
ATOM 1207 C C . ASN A 1 148 ? 8.662 13.865 -5.115 1.00 97.75 148 ASN A C 1
ATOM 1209 O O . ASN A 1 148 ? 9.750 14.177 -4.632 1.00 97.75 148 ASN A O 1
ATOM 1213 N N . MET A 1 149 ? 8.556 13.359 -6.339 1.00 97.69 149 MET A N 1
ATOM 1214 C CA . MET A 1 149 ? 9.705 13.209 -7.236 1.00 97.69 149 MET A CA 1
ATOM 1215 C C . MET A 1 149 ? 10.113 14.570 -7.805 1.00 97.69 149 MET A C 1
ATOM 1217 O O . MET A 1 149 ? 9.251 15.336 -8.230 1.00 97.69 149 MET A O 1
ATOM 1221 N N . LEU A 1 150 ? 11.417 14.871 -7.844 1.00 96.19 150 LEU A N 1
ATOM 1222 C CA . LEU A 1 150 ? 11.905 16.119 -8.453 1.00 96.19 150 LEU A CA 1
ATOM 1223 C C . LEU A 1 150 ? 11.691 16.133 -9.974 1.00 96.19 150 LEU A C 1
ATOM 1225 O O . LEU A 1 150 ? 11.372 17.167 -10.548 1.00 96.19 150 LEU A O 1
ATOM 1229 N N . GLU A 1 151 ? 11.829 14.970 -10.607 1.00 94.94 151 GLU A N 1
ATOM 1230 C CA . GLU A 1 151 ? 11.731 14.770 -12.056 1.00 94.94 151 GLU A CA 1
ATOM 1231 C C . GLU A 1 151 ? 10.616 13.767 -12.396 1.00 94.94 151 GLU A C 1
ATOM 1233 O O . GLU A 1 151 ? 10.803 12.812 -13.143 1.00 94.94 151 GLU A O 1
ATOM 1238 N N . ASP A 1 152 ? 9.434 13.976 -11.809 1.00 96.69 152 ASP A N 1
ATOM 1239 C CA . ASP A 1 152 ? 8.275 13.076 -11.906 1.00 96.69 152 ASP A CA 1
ATOM 1240 C C . ASP A 1 152 ? 7.876 12.709 -13.348 1.00 96.69 152 ASP A C 1
ATOM 1242 O O . ASP A 1 152 ? 7.558 11.553 -13.636 1.00 96.69 152 ASP A O 1
ATOM 1246 N N . SER A 1 153 ? 7.889 13.688 -14.257 1.00 96.62 153 SER A N 1
ATOM 1247 C CA . SER A 1 153 ? 7.444 13.531 -15.647 1.00 96.62 153 SER A CA 1
ATOM 1248 C C . SER A 1 153 ? 8.453 12.811 -16.540 1.00 96.62 153 SER A C 1
ATOM 1250 O O . SER A 1 153 ? 8.074 12.310 -17.597 1.00 96.62 153 SER A O 1
ATOM 1252 N N . SER A 1 154 ? 9.722 12.738 -16.139 1.00 97.12 154 SER A N 1
ATOM 1253 C CA . SER A 1 154 ? 10.780 12.014 -16.854 1.00 97.12 154 SER A CA 1
ATOM 1254 C C . SER A 1 154 ? 11.197 10.719 -16.157 1.00 97.12 154 SER A C 1
ATOM 1256 O O . SER A 1 154 ? 11.983 9.961 -16.720 1.00 97.12 154 SER A O 1
ATOM 1258 N N . ASP A 1 155 ? 10.669 10.442 -14.963 1.00 98.31 155 ASP A N 1
ATOM 1259 C CA . ASP A 1 155 ? 10.988 9.244 -14.192 1.00 98.31 155 ASP A CA 1
ATOM 1260 C C . ASP A 1 155 ? 10.561 7.955 -14.935 1.00 98.31 155 ASP A C 1
ATOM 1262 O O . ASP A 1 155 ? 9.375 7.790 -15.251 1.00 98.31 155 ASP A O 1
ATOM 1266 N N . PRO A 1 156 ? 11.493 7.023 -15.225 1.00 98.25 156 PRO A N 1
ATOM 1267 C CA . PRO A 1 156 ? 11.192 5.823 -16.007 1.00 98.25 156 PRO A CA 1
ATOM 1268 C C . PRO A 1 156 ? 10.159 4.887 -15.367 1.00 98.25 156 PRO A C 1
ATOM 1270 O O . PRO A 1 156 ? 9.288 4.372 -16.072 1.00 98.25 156 PRO A O 1
ATOM 1273 N N . ILE A 1 157 ? 10.219 4.681 -14.045 1.00 98.38 157 ILE A N 1
ATOM 1274 C CA . ILE A 1 157 ? 9.274 3.813 -13.326 1.00 98.38 157 ILE A CA 1
ATOM 1275 C C . ILE A 1 157 ? 7.870 4.411 -13.396 1.00 98.38 157 ILE A C 1
ATOM 1277 O O . ILE A 1 157 ? 6.930 3.731 -13.813 1.00 98.38 157 ILE A O 1
ATOM 1281 N N . LEU A 1 158 ? 7.718 5.688 -13.051 1.00 98.56 158 LEU A N 1
ATOM 1282 C CA . LEU A 1 158 ? 6.425 6.366 -13.049 1.00 98.56 158 LEU A CA 1
ATOM 1283 C C . LEU A 1 158 ? 5.831 6.488 -14.446 1.00 98.56 158 LEU A C 1
ATOM 1285 O O . LEU A 1 158 ? 4.640 6.233 -14.625 1.00 98.56 158 LEU A O 1
ATOM 1289 N N . ASN A 1 159 ? 6.640 6.812 -15.452 1.00 98.44 159 ASN A N 1
ATOM 1290 C CA . ASN A 1 159 ? 6.177 6.850 -16.834 1.00 98.44 159 ASN A CA 1
ATOM 1291 C C . ASN A 1 159 ? 5.746 5.473 -17.334 1.00 98.44 159 ASN A C 1
ATOM 1293 O O . ASN A 1 159 ? 4.734 5.369 -18.027 1.00 98.44 159 ASN A O 1
ATOM 1297 N N . CYS A 1 160 ? 6.449 4.408 -16.948 1.00 98.44 160 CYS A N 1
ATOM 1298 C CA . CYS A 1 160 ? 6.030 3.053 -17.275 1.00 98.44 160 CYS A CA 1
ATOM 1299 C C . CYS A 1 160 ? 4.704 2.694 -16.587 1.00 98.44 160 CYS A C 1
ATOM 1301 O O . CYS A 1 160 ? 3.796 2.226 -17.269 1.00 98.44 160 CYS A O 1
ATOM 1303 N N . ILE A 1 161 ? 4.539 2.999 -15.292 1.00 98.50 161 ILE A N 1
ATOM 1304 C CA . ILE A 1 161 ? 3.273 2.800 -14.559 1.00 98.50 161 ILE A CA 1
ATOM 1305 C C . ILE A 1 161 ? 2.116 3.548 -15.240 1.00 98.50 161 ILE A C 1
ATOM 1307 O O . ILE A 1 161 ? 1.045 2.972 -15.443 1.00 98.50 161 ILE A O 1
ATOM 1311 N N . ARG A 1 162 ? 2.336 4.806 -15.649 1.00 98.19 162 ARG A N 1
ATOM 1312 C CA . ARG A 1 162 ? 1.348 5.608 -16.391 1.00 98.19 162 ARG A CA 1
ATOM 1313 C C . ARG A 1 162 ? 1.000 4.978 -17.738 1.00 98.19 162 ARG A C 1
ATOM 1315 O O . ARG A 1 162 ? -0.176 4.890 -18.075 1.00 98.19 162 ARG A O 1
ATOM 1322 N N . ARG A 1 163 ? 2.007 4.511 -18.484 1.00 98.25 163 ARG A N 1
ATOM 1323 C CA . ARG A 1 163 ? 1.849 3.859 -19.794 1.00 98.25 163 ARG A CA 1
ATOM 1324 C C . ARG A 1 163 ? 1.029 2.570 -19.705 1.00 98.25 163 ARG A C 1
ATOM 1326 O O . ARG A 1 163 ? 0.199 2.333 -20.574 1.00 98.25 163 ARG A O 1
ATOM 1333 N N . ILE A 1 164 ? 1.266 1.741 -18.686 1.00 97.88 164 ILE A N 1
ATOM 1334 C CA . ILE A 1 164 ? 0.573 0.450 -18.504 1.00 97.88 164 ILE A CA 1
ATOM 1335 C C . ILE A 1 164 ? -0.761 0.571 -17.750 1.00 97.88 164 ILE A C 1
ATOM 1337 O O . ILE A 1 164 ? -1.505 -0.402 -17.672 1.00 97.88 164 ILE A O 1
ATOM 1341 N N . GLY A 1 165 ? -1.070 1.743 -17.189 1.00 97.44 165 GLY A N 1
ATOM 1342 C CA . GLY A 1 16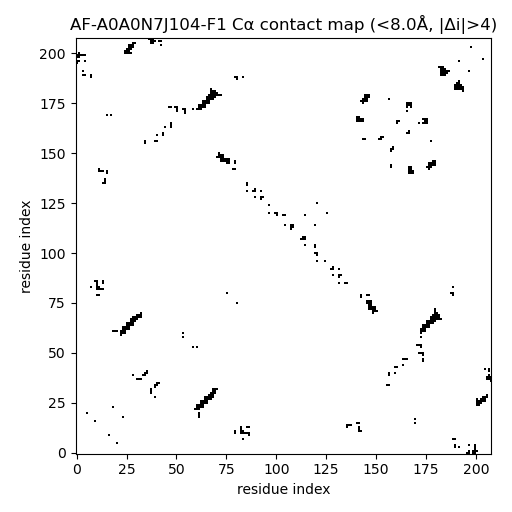5 ? -2.361 2.032 -16.563 1.00 97.44 165 GLY A CA 1
ATOM 1343 C C . GLY A 1 165 ? -2.573 1.443 -15.163 1.00 97.44 165 GLY A C 1
ATOM 1344 O O . GLY A 1 165 ? -3.719 1.295 -14.744 1.00 97.44 165 GLY A O 1
ATOM 1345 N N . LEU A 1 166 ? -1.510 1.106 -14.423 1.00 97.75 166 LEU A N 1
ATOM 1346 C CA . LEU A 1 166 ? -1.617 0.577 -13.053 1.00 97.75 166 LEU A CA 1
ATOM 1347 C C . LEU A 1 166 ? -1.713 1.709 -12.017 1.00 97.75 166 LEU A C 1
ATOM 1349 O O . LEU A 1 166 ? -0.747 2.035 -11.331 1.00 97.75 166 LEU A O 1
ATOM 1353 N N . PHE A 1 167 ? -2.899 2.303 -11.883 1.00 97.81 167 PHE A N 1
ATOM 1354 C CA . PHE A 1 167 ? -3.147 3.464 -11.012 1.00 97.81 167 PHE A CA 1
ATOM 1355 C C . PHE A 1 167 ? -3.736 3.120 -9.638 1.00 97.81 167 PHE A C 1
ATOM 1357 O O . PHE A 1 167 ? -4.334 3.978 -8.992 1.00 97.81 167 PHE A O 1
ATOM 1364 N N . ASN A 1 168 ? -3.588 1.872 -9.184 1.00 98.19 168 ASN A N 1
ATOM 1365 C CA . ASN A 1 168 ? -4.147 1.392 -7.916 1.00 98.19 168 ASN A CA 1
ATOM 1366 C C . ASN A 1 168 ? -5.676 1.551 -7.815 1.00 98.19 168 ASN A C 1
ATOM 1368 O O . ASN A 1 168 ? -6.209 1.782 -6.727 1.00 98.19 168 ASN A O 1
ATOM 1372 N N . SER A 1 169 ? -6.400 1.414 -8.929 1.00 97.31 169 SER A N 1
ATOM 1373 C CA . SER A 1 169 ? -7.863 1.484 -8.924 1.00 97.31 169 SER A CA 1
ATOM 1374 C C . SER A 1 169 ? -8.470 0.302 -8.161 1.00 97.31 169 SER A C 1
ATOM 1376 O O . SER A 1 169 ? -7.827 -0.735 -8.010 1.00 97.31 169 SER A O 1
ATOM 1378 N N . ALA A 1 170 ? -9.723 0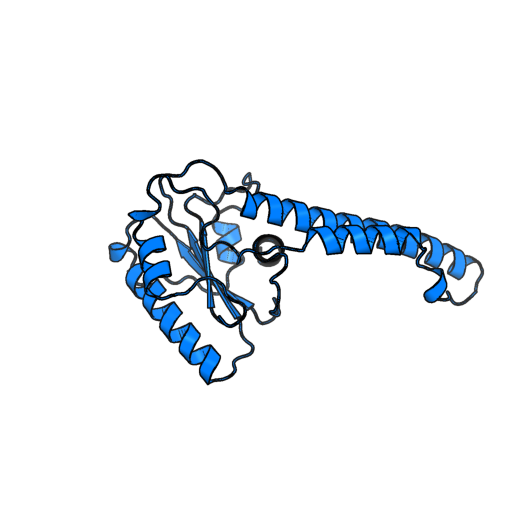.416 -7.714 1.00 95.94 170 ALA A N 1
ATOM 1379 C CA . ALA A 1 170 ? -10.462 -0.677 -7.064 1.00 95.94 170 ALA A CA 1
ATOM 1380 C C . ALA A 1 170 ? -10.470 -1.978 -7.896 1.00 95.94 170 ALA A C 1
ATOM 1382 O O . ALA A 1 170 ? -10.358 -3.083 -7.372 1.00 95.94 170 ALA A O 1
ATOM 1383 N N . GLN A 1 171 ? -10.528 -1.842 -9.224 1.00 95.94 171 GLN A N 1
ATOM 1384 C CA . GLN A 1 171 ? -10.592 -2.973 -10.152 1.00 95.94 171 GLN A CA 1
ATOM 1385 C C . GLN A 1 171 ? -9.247 -3.685 -10.341 1.00 95.94 171 GLN A C 1
ATOM 1387 O O . GLN A 1 171 ? -9.221 -4.825 -10.808 1.00 95.94 171 GLN A O 1
ATOM 1392 N N . ASP A 1 172 ? -8.135 -3.028 -10.010 1.00 98.12 172 ASP A N 1
ATOM 1393 C CA . ASP A 1 172 ? -6.812 -3.619 -10.161 1.00 98.12 172 ASP A CA 1
ATOM 1394 C C . ASP A 1 172 ? -6.572 -4.676 -9.084 1.00 98.12 172 ASP A C 1
ATOM 1396 O O . ASP A 1 172 ? -6.658 -4.407 -7.885 1.00 98.12 172 ASP A O 1
ATOM 1400 N N . ARG A 1 173 ? -6.232 -5.894 -9.503 1.00 98.44 173 ARG A N 1
ATOM 1401 C CA . ARG A 1 173 ? -5.783 -6.975 -8.616 1.00 98.44 173 ARG A CA 1
ATOM 1402 C C . ARG A 1 173 ? -4.300 -6.862 -8.280 1.00 98.44 173 ARG A C 1
ATOM 1404 O O . ARG A 1 173 ? -3.858 -7.439 -7.291 1.00 98.44 173 ARG A O 1
ATOM 1411 N N . VAL A 1 174 ? -3.548 -6.103 -9.074 1.00 98.69 174 VAL A N 1
ATOM 1412 C CA . VAL A 1 174 ? -2.156 -5.740 -8.806 1.00 98.69 174 VAL A CA 1
ATOM 1413 C C . VAL A 1 174 ? -2.084 -4.254 -8.479 1.00 98.69 174 VAL A C 1
ATOM 1415 O O . VAL A 1 174 ? -2.464 -3.412 -9.287 1.00 98.69 174 VAL A O 1
ATOM 1418 N N . LYS A 1 175 ? -1.577 -3.934 -7.293 1.00 98.75 175 LYS A N 1
ATOM 1419 C CA . LYS A 1 175 ? -1.284 -2.576 -6.842 1.00 98.75 175 LYS A CA 1
ATOM 1420 C C . LYS A 1 175 ? 0.226 -2.343 -6.871 1.00 98.75 175 LYS A C 1
ATOM 1422 O O . LYS A 1 175 ? 1.000 -3.273 -6.642 1.00 98.75 175 LYS A O 1
ATOM 1427 N N . VAL A 1 176 ? 0.647 -1.109 -7.112 1.00 98.75 176 VAL A N 1
ATOM 1428 C CA . VAL A 1 176 ? 2.055 -0.709 -7.198 1.00 98.75 176 VAL A CA 1
ATOM 1429 C C . VAL A 1 176 ? 2.341 0.416 -6.211 1.00 98.75 176 VAL A C 1
ATOM 1431 O O . VAL A 1 176 ? 1.565 1.367 -6.085 1.00 98.75 176 VAL A O 1
ATOM 1434 N N . ILE A 1 177 ? 3.469 0.302 -5.513 1.00 98.75 177 ILE A N 1
ATOM 1435 C CA . ILE A 1 177 ? 3.990 1.327 -4.610 1.00 98.75 177 ILE A CA 1
ATOM 1436 C C . ILE A 1 177 ? 5.466 1.543 -4.926 1.00 98.75 177 ILE A C 1
ATOM 1438 O O . ILE A 1 177 ? 6.316 0.704 -4.625 1.00 98.75 177 ILE A O 1
ATOM 1442 N N . PHE A 1 178 ? 5.776 2.691 -5.511 1.00 98.75 178 PHE A N 1
ATOM 1443 C CA . PHE A 1 178 ? 7.135 3.166 -5.681 1.00 98.75 178 PHE A CA 1
ATOM 1444 C C . PHE A 1 178 ? 7.585 3.924 -4.430 1.00 98.75 178 PHE A C 1
ATOM 1446 O O . PHE A 1 178 ? 7.009 4.946 -4.051 1.00 98.75 178 PHE A O 1
ATOM 1453 N N . HIS A 1 179 ? 8.617 3.401 -3.775 1.00 98.44 179 HIS A N 1
ATOM 1454 C CA . HIS A 1 179 ? 9.272 4.005 -2.625 1.00 98.44 179 HIS A CA 1
ATOM 1455 C C . HIS A 1 179 ? 10.705 4.408 -3.026 1.00 98.44 179 HIS A C 1
ATOM 1457 O O . HIS A 1 179 ? 11.632 3.605 -2.900 1.00 98.44 179 HIS A O 1
ATOM 1463 N N . PRO A 1 180 ? 10.890 5.632 -3.554 1.00 97.88 180 PRO A N 1
ATOM 1464 C CA . PRO A 1 180 ? 12.166 6.132 -4.080 1.00 97.88 180 PRO A CA 1
ATOM 1465 C C . PRO A 1 180 ? 13.214 6.512 -3.017 1.00 97.88 180 PRO A C 1
ATOM 1467 O O . PRO A 1 180 ? 13.998 7.435 -3.219 1.00 97.88 180 PRO A O 1
ATOM 1470 N N . GLU A 1 181 ? 13.261 5.810 -1.889 1.00 96.69 181 GLU A N 1
ATOM 1471 C CA . GLU A 1 181 ? 14.233 6.031 -0.814 1.00 96.69 181 GLU A CA 1
ATOM 1472 C C . GLU A 1 181 ? 14.720 4.678 -0.276 1.00 96.69 181 GLU A C 1
ATOM 1474 O O . GLU A 1 181 ? 14.082 3.641 -0.480 1.00 96.69 181 GLU A O 1
ATOM 1479 N N . PHE A 1 182 ? 15.873 4.656 0.391 1.00 95.69 182 PHE A N 1
ATOM 1480 C CA . PHE A 1 182 ? 16.255 3.483 1.166 1.00 95.69 182 PHE A CA 1
ATOM 1481 C C . PHE A 1 182 ? 15.329 3.317 2.371 1.00 95.69 182 PHE A C 1
ATOM 1483 O O . PHE A 1 182 ? 14.942 4.283 3.024 1.00 95.69 182 PHE A O 1
ATOM 1490 N N . LEU A 1 183 ? 15.012 2.064 2.686 1.00 96.69 183 LEU A N 1
ATOM 1491 C CA . LEU A 1 183 ? 14.242 1.737 3.876 1.00 96.69 183 LEU A CA 1
ATOM 1492 C C . LEU A 1 183 ? 15.065 2.017 5.133 1.00 96.69 183 LEU A C 1
ATOM 1494 O O . LEU A 1 183 ? 16.244 1.665 5.201 1.00 96.69 183 LEU A O 1
ATOM 1498 N N . SER A 1 184 ? 14.415 2.624 6.120 1.00 95.38 184 SER A N 1
ATOM 1499 C CA . SER A 1 184 ? 15.006 2.973 7.405 1.00 95.38 184 SER A CA 1
ATOM 1500 C C . SER A 1 184 ? 13.990 2.758 8.519 1.00 95.38 184 SER A C 1
ATOM 1502 O O . SER A 1 184 ? 12.837 3.193 8.421 1.00 95.38 184 SER A O 1
ATOM 1504 N N . SER A 1 185 ? 14.436 2.166 9.623 1.00 94.69 185 SER A N 1
ATOM 1505 C CA . SER A 1 185 ? 13.679 2.041 10.872 1.00 94.69 185 SER A CA 1
ATOM 1506 C C . SER A 1 185 ? 13.166 3.374 11.432 1.00 94.69 185 SER A C 1
ATOM 1508 O O . SER A 1 185 ? 12.170 3.392 12.156 1.00 94.69 185 SER A O 1
ATOM 1510 N N . THR A 1 186 ? 13.782 4.498 11.056 1.00 94.44 186 THR A N 1
ATOM 1511 C CA . THR A 1 186 ? 13.365 5.850 11.462 1.00 94.44 186 THR A CA 1
ATOM 1512 C C . THR A 1 186 ? 12.352 6.505 10.518 1.00 94.44 186 THR A C 1
ATOM 1514 O O . THR A 1 186 ? 11.874 7.602 10.813 1.00 94.44 186 THR A O 1
ATOM 1517 N N . SER A 1 187 ? 11.999 5.864 9.395 1.00 93.44 187 SER A N 1
ATOM 1518 C CA . SER A 1 187 ? 11.048 6.422 8.429 1.00 93.44 187 SER A CA 1
ATOM 1519 C C . SER A 1 187 ? 9.658 6.604 9.058 1.00 93.44 187 SER A C 1
ATOM 1521 O O . SER A 1 187 ? 9.120 5.656 9.632 1.00 93.44 187 SER A O 1
ATOM 1523 N N . PRO A 1 188 ? 9.007 7.772 8.907 1.00 92.75 188 PRO A N 1
ATOM 1524 C CA . PRO A 1 188 ? 7.657 7.988 9.427 1.00 92.75 188 PRO A CA 1
ATOM 1525 C C . PRO A 1 188 ? 6.581 7.206 8.658 1.00 92.75 188 PRO A C 1
ATOM 1527 O O . PRO A 1 188 ? 5.460 7.079 9.148 1.00 92.75 188 PRO A O 1
ATOM 1530 N N . LEU A 1 189 ? 6.891 6.703 7.456 1.00 93.25 189 LEU A N 1
ATOM 1531 C CA . LEU A 1 189 ? 5.946 5.948 6.634 1.00 93.25 189 LEU A CA 1
ATOM 1532 C C . LEU A 1 189 ? 6.035 4.447 6.881 1.00 93.25 189 LEU A C 1
ATOM 1534 O O . LEU A 1 189 ? 5.040 3.804 7.212 1.00 93.25 189 LEU A O 1
ATOM 1538 N N . LEU A 1 190 ? 7.229 3.893 6.690 1.00 94.31 190 LEU A N 1
ATOM 1539 C CA . LEU A 1 190 ? 7.490 2.465 6.772 1.00 94.31 190 LEU A CA 1
ATOM 1540 C C . LEU A 1 190 ? 8.723 2.270 7.666 1.00 94.31 190 LEU A C 1
ATOM 1542 O O . LEU A 1 190 ? 9.825 2.150 7.139 1.00 94.31 190 LEU A O 1
ATOM 1546 N N . PRO A 1 191 ? 8.553 2.290 9.005 1.00 94.81 191 PRO A N 1
ATOM 1547 C CA . PRO A 1 191 ? 9.649 2.369 9.978 1.00 94.81 191 PRO A CA 1
ATOM 1548 C C . PRO A 1 191 ? 10.422 1.050 10.112 1.00 94.81 191 PRO A C 1
ATOM 1550 O O . PRO A 1 191 ? 10.562 0.520 11.206 1.00 94.81 191 PRO A O 1
ATOM 1553 N N . MET A 1 192 ? 10.905 0.456 9.029 1.00 96.31 192 MET A N 1
ATOM 1554 C CA . MET A 1 192 ? 11.588 -0.836 9.054 1.00 96.31 192 MET A CA 1
ATOM 1555 C C . MET A 1 192 ? 12.847 -0.811 8.201 1.00 96.31 192 MET A C 1
ATOM 1557 O O . MET A 1 192 ? 12.881 -0.151 7.166 1.00 96.31 192 MET A O 1
ATOM 1561 N N . ASP A 1 193 ? 13.860 -1.561 8.621 1.00 96.88 193 ASP A N 1
ATOM 1562 C CA . ASP A 1 193 ? 15.082 -1.708 7.836 1.00 96.88 193 ASP A CA 1
ATOM 1563 C C . ASP A 1 193 ? 14.878 -2.714 6.693 1.00 96.88 193 ASP A C 1
ATOM 1565 O O . ASP A 1 193 ? 13.937 -3.519 6.688 1.00 96.88 193 ASP A O 1
ATOM 1569 N N . TYR A 1 194 ? 15.788 -2.695 5.717 1.00 97.00 194 TYR A N 1
ATOM 1570 C CA . TYR A 1 194 ? 15.693 -3.527 4.516 1.00 97.00 194 TYR A CA 1
ATOM 1571 C C . TYR A 1 194 ? 15.498 -5.019 4.826 1.00 97.00 194 TYR A C 1
ATOM 1573 O O . TYR A 1 194 ? 14.610 -5.654 4.261 1.00 97.00 194 TYR A O 1
ATOM 1581 N N . GLU A 1 195 ? 16.262 -5.585 5.764 1.00 97.06 195 GLU A N 1
ATOM 1582 C CA . GLU A 1 195 ? 16.121 -7.005 6.101 1.00 97.06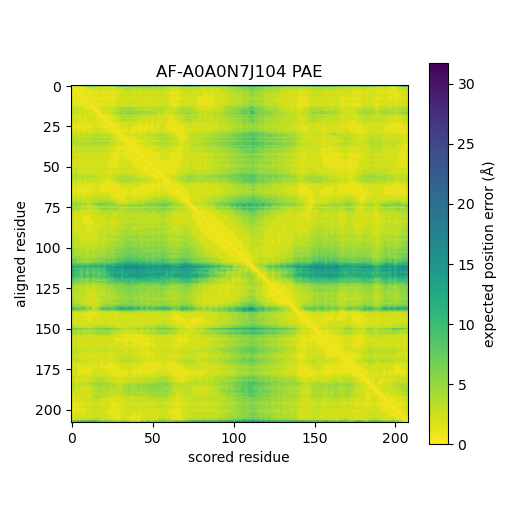 195 GLU A CA 1
ATOM 1583 C C . GLU A 1 195 ? 14.748 -7.346 6.687 1.00 97.06 195 GLU A C 1
ATOM 1585 O O . GLU A 1 195 ? 14.184 -8.407 6.408 1.00 97.06 195 GLU A O 1
ATOM 1590 N N . GLU A 1 196 ? 14.197 -6.460 7.518 1.00 97.38 196 GLU A N 1
ATOM 1591 C CA . GLU A 1 196 ? 12.870 -6.662 8.086 1.00 97.38 196 GLU A CA 1
ATOM 1592 C C . GLU A 1 196 ? 11.807 -6.639 6.994 1.00 97.38 196 GLU A C 1
ATOM 1594 O O . GLU A 1 196 ? 10.885 -7.455 7.028 1.00 97.38 196 GLU A O 1
ATOM 1599 N N . PHE A 1 197 ? 11.938 -5.727 6.030 1.00 98.38 197 PHE A N 1
ATOM 1600 C CA . PHE A 1 197 ? 11.040 -5.624 4.889 1.00 98.38 197 PHE A CA 1
ATOM 1601 C C . PHE A 1 197 ? 11.086 -6.878 4.014 1.00 98.38 197 PHE A C 1
ATOM 1603 O O . PHE A 1 197 ? 10.036 -7.452 3.721 1.00 98.38 197 PHE A O 1
ATOM 1610 N N . VAL A 1 198 ? 12.287 -7.365 3.681 1.00 98.19 198 VAL A N 1
ATOM 1611 C CA . VAL A 1 198 ? 12.476 -8.610 2.919 1.00 98.19 198 VAL A CA 1
ATOM 1612 C C . VAL A 1 198 ? 11.808 -9.786 3.633 1.00 98.19 198 VAL A C 1
ATOM 1614 O O . VAL A 1 198 ? 11.013 -10.493 3.020 1.00 98.19 198 VAL A O 1
ATOM 1617 N N . ARG A 1 199 ? 12.035 -9.951 4.947 1.00 97.88 199 ARG A N 1
ATOM 1618 C CA . ARG A 1 199 ? 11.383 -10.994 5.771 1.00 97.88 199 ARG A CA 1
ATOM 1619 C C . ARG A 1 199 ? 9.858 -10.837 5.857 1.00 97.88 199 ARG A C 1
ATOM 1621 O O . ARG A 1 199 ? 9.163 -11.774 6.236 1.00 97.88 199 ARG A O 1
ATOM 1628 N N . GLY A 1 200 ? 9.331 -9.636 5.616 1.00 97.69 200 GLY A N 1
ATOM 1629 C CA . GLY A 1 200 ? 7.896 -9.352 5.633 1.00 97.69 200 GLY A CA 1
ATOM 1630 C C . GLY A 1 200 ? 7.198 -9.582 4.293 1.00 97.69 200 GLY A C 1
ATOM 1631 O O . GLY A 1 200 ? 5.975 -9.749 4.281 1.00 97.69 200 GLY A O 1
ATOM 1632 N N . CYS A 1 201 ? 7.949 -9.578 3.194 1.00 98.56 201 CYS A N 1
ATOM 1633 C CA . CYS A 1 201 ? 7.431 -9.828 1.858 1.00 98.56 201 CYS A CA 1
ATOM 1634 C C . CYS A 1 201 ? 7.275 -11.327 1.575 1.00 98.56 201 CYS A C 1
ATOM 1636 O O . CYS A 1 201 ? 7.790 -12.175 2.297 1.00 98.56 201 CYS A O 1
ATOM 1638 N N . HIS A 1 202 ? 6.538 -11.650 0.512 1.00 98.69 202 HIS A N 1
ATOM 1639 C CA . HIS A 1 202 ? 6.306 -13.032 0.088 1.00 98.69 202 HIS A CA 1
ATOM 1640 C C . HIS A 1 202 ? 7.260 -13.452 -1.031 1.00 98.69 202 HIS A C 1
ATOM 1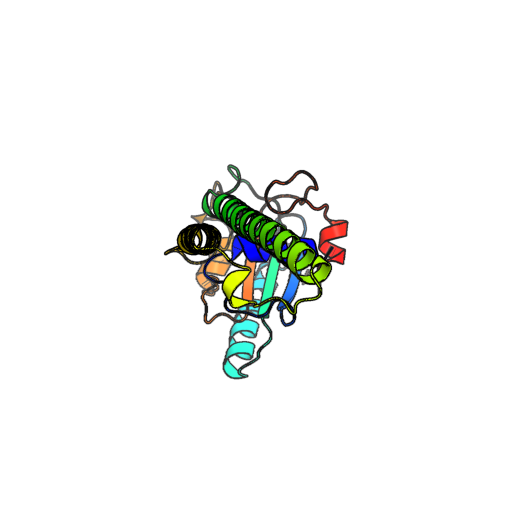642 O O . HIS A 1 202 ? 7.628 -14.619 -1.106 1.00 98.69 202 HIS A O 1
ATOM 1648 N N . LEU A 1 203 ? 7.651 -12.515 -1.903 1.00 98.69 203 LEU A N 1
ATOM 1649 C CA . LEU A 1 203 ? 8.522 -12.809 -3.037 1.00 98.69 203 LEU A CA 1
ATOM 1650 C C . LEU A 1 203 ? 9.358 -11.585 -3.433 1.00 98.69 203 LEU A C 1
ATOM 1652 O O . LEU A 1 203 ? 8.814 -10.511 -3.684 1.00 98.69 203 LEU A O 1
ATOM 1656 N N . GLY A 1 204 ? 10.676 -11.762 -3.520 1.00 98.50 204 GLY A N 1
ATOM 1657 C CA . GLY A 1 204 ? 11.563 -10.822 -4.207 1.00 98.50 204 GLY A CA 1
ATOM 1658 C C . GLY A 1 204 ? 11.650 -11.175 -5.690 1.00 98.50 204 GLY A C 1
ATOM 1659 O O . GLY A 1 204 ? 11.830 -12.344 -6.026 1.00 98.50 204 GLY A O 1
ATOM 1660 N N . VAL A 1 205 ? 11.511 -10.187 -6.573 1.00 98.62 205 VAL A N 1
ATOM 1661 C CA . VAL A 1 205 ? 11.538 -10.366 -8.031 1.00 98.62 205 VAL A CA 1
ATOM 1662 C C . VAL A 1 205 ? 12.645 -9.490 -8.611 1.00 98.62 205 VAL A C 1
ATOM 1664 O O . VAL A 1 205 ? 12.534 -8.268 -8.611 1.00 98.62 205 VAL A O 1
ATOM 1667 N N . PHE A 1 206 ? 13.715 -10.119 -9.102 1.00 97.94 206 PHE A N 1
ATOM 1668 C CA . PHE A 1 206 ? 14.902 -9.447 -9.647 1.00 97.94 206 PHE A CA 1
ATOM 1669 C C . PHE A 1 206 ? 15.214 -9.994 -11.051 1.00 97.94 206 PHE A C 1
ATOM 1671 O O . PHE A 1 206 ? 16.030 -10.906 -11.178 1.00 97.94 206 PHE A O 1
ATOM 1678 N N . PRO A 1 207 ? 14.527 -9.515 -12.104 1.00 96.50 207 PRO A N 1
ATOM 1679 C CA . PRO A 1 207 ? 14.679 -10.025 -13.467 1.00 96.50 207 PRO A CA 1
ATOM 1680 C C . PRO A 1 207 ? 15.849 -9.335 -14.193 1.00 96.50 207 PRO A C 1
ATOM 1682 O O . PRO A 1 207 ? 15.671 -8.758 -15.263 1.00 96.50 207 PRO A O 1
ATOM 1685 N N . SER A 1 208 ? 17.022 -9.356 -13.557 1.00 85.69 208 SER A N 1
ATOM 1686 C CA . SER A 1 208 ? 18.288 -8.757 -14.008 1.00 85.69 208 SER A CA 1
ATOM 1687 C C . SER A 1 208 ? 19.290 -9.798 -14.475 1.00 85.69 208 SER A C 1
ATOM 1689 O O . SER A 1 208 ? 19.311 -10.867 -13.824 1.00 85.69 208 SER A O 1
#

Organism: Carassius carassius (NCBI:txid217509)

InterPro domains:
  IPR008631 Glycogen synthase [PF05693] (2-208)
  IPR008631 Glycogen synthase [PTHR10176] (1-208)

Solvent-accessible surface area (backbone atoms only — not comparable to full-atom values): 11351 Å² total; per-residue (Å²): 86,43,67,61,54,50,53,37,48,53,8,51,26,52,72,61,74,84,68,59,74,89,45,42,43,36,36,34,35,73,50,79,71,40,57,68,75,46,13,51,59,58,50,52,55,50,46,48,54,48,24,52,53,36,52,78,67,68,48,81,55,33,37,40,36,38,38,36,32,51,55,69,60,62,60,66,29,68,68,47,54,49,21,44,51,47,44,49,50,42,50,53,52,52,50,53,47,49,52,53,30,51,53,50,48,52,55,30,52,75,74,72,42,85,70,61,70,81,73,45,59,52,76,63,52,54,48,53,51,51,54,44,56,58,66,38,68,71,92,72,67,42,63,51,49,46,47,34,52,74,53,53,90,75,32,66,68,57,46,48,37,62,74,68,63,56,58,40,47,92,84,50,33,38,32,49,38,35,37,48,47,80,63,32,56,83,39,92,74,57,54,36,37,58,69,44,48,60,71,31,42,76,43,80,56,72,70,90